Protein AF-A0A6T8FJG4-F1 (afdb_monomer_lite)

pLDDT: mean 81.5, std 14.84, range [36.84, 98.5]

Secondary structure (DSSP, 8-state):
-HHHHHHHHHHHHHHHTT--GGG--EEEE-SSHHHHHHHHHHHHHHHGGGGGG--GGGEEE-GGGSPPP-GGGTT--TT-HHHHHHH-HHHHHHHHH-SS--PPPPPTTSTT---TTS-S---HHHHHHHHHHHIIIIIHHHHH-SSS--S---EEEE--HHHHHHHHHHHTT--HHHHTT----TT--EE--B-TTT--B-S--EEETTEEE--EEPP-TTTHHHHHHHH-SSSHHHHHHHHHH-SS-SSEEEHHHHHHHHHHHHHHTTTS---HHHHHHHHHHHHHHHHHSSSS-EEEHHHHHHHHHHHHHHHT--

Organism: NCBI:txid420281

Radius of gyration: 21.87 Å; chains: 1; bounding box: 49×51×74 Å

InterPro domains:
  IPR002048 EF-hand domain [PS50222] (239-268)
  IPR005952 Phosphoglycerate mutase 1 [PTHR11931] (2-201)
  IPR005952 Phosphoglycerate mutase 1 [TIGR01258] (2-199)
  IPR011992 EF-hand domain pair [SSF47473] (239-310)
  IPR013078 Histidine phosphatase superfamily, clade-1 [PF00300] (2-191)
  IPR013078 Histidine phosphatase superfamily, clade-1 [cd07067] (2-206)
  IPR018247 EF-Hand 1, calcium-binding site [PS00018] (246-258)
  IPR029033 Histidine phosphatase superfamily [G3DSA:3.40.50.1240] (1-216)
  IPR029033 Histidine phosphatase superfamily [SSF53254] (2-198)

Sequence (318 aa):
VRGRVEAVASGQLLRSRGFKANNIDVAFTSELERAHETCELALASMAGAEQETWDSSRIRRDWRLNERHYGAVQGLSKNDPELLAKYGEDVVRGWRRSMTEKPPPLTKNDEMYQPPPAPTTESLQDCQKRAVECFHSAIAPALFDEATDSEKRTVVVVAHSNTIRALMASFDSVPDPLVSKLHVPNSVPILYRFERSTREPVSSRLQSVAGGSHARWLVSAENHTQVRDALQPGGMLTRAMFDAWDTDNDRRLTVAELEAGIGGLVKEYSNKRLDCVVLAVAKKICRELAMECKPNGSIDQKEFERRASEAFRGLQGD

Foldseek 3Di:
DVLLVLLLVLLLLCLLLPDELLQAQAEEEEPDPSLLSSVVNSSCSVNPVPNVSHDSVRYHYDNLQADFAQAPCPPPDLPHPVVCVVQNNVLSVCQLQAQARKHDFHDPPDPPDDDPPDGRIDGLVRSLVSLVVCCVPPVLCQQQPPPDPDPHHHYHYGGDFSSVLSVFCVLQVFDRNLSSVQGDFRSWDKDFDADNPVRHTDAPFCQAPRGTTSIDTRDDPVCLVVVDVSGDDDQVSQLNLQVNLPSVPPQKHWLVSLVVSLVVVVVVCPPDDDPVLVSQQSVVVSVVQVVPDDRGGIDGSVRSSVSSVVSNVVVVVD

Structure (mmCIF, N/CA/C/O backbone):
data_AF-A0A6T8FJG4-F1
#
_entry.id   AF-A0A6T8FJG4-F1
#
loop_
_atom_site.group_PDB
_atom_site.id
_atom_site.type_symbol
_atom_site.label_atom_id
_atom_site.label_alt_id
_atom_site.label_comp_id
_atom_site.label_asym_id
_atom_site.label_entity_id
_atom_site.label_seq_id
_atom_site.pdbx_PDB_ins_code
_atom_site.Cartn_x
_atom_site.Cartn_y
_atom_site.Cartn_z
_atom_site.occupancy
_atom_site.B_iso_or_equiv
_atom_site.auth_seq_id
_atom_site.auth_comp_id
_atom_site.auth_asym_id
_atom_site.auth_atom_id
_atom_site.pdbx_PDB_model_num
ATOM 1 N N . VAL A 1 1 ? -8.643 -15.947 -7.827 1.00 68.75 1 VAL A N 1
ATOM 2 C CA . VAL A 1 1 ? -9.436 -16.453 -6.675 1.00 68.75 1 VAL A CA 1
ATOM 3 C C . VAL A 1 1 ? -8.754 -16.158 -5.342 1.00 68.75 1 VAL A C 1
ATOM 5 O O . VAL A 1 1 ? -9.321 -15.393 -4.581 1.00 68.75 1 VAL A O 1
ATOM 8 N N . ARG A 1 2 ? -7.530 -16.652 -5.079 1.00 88.12 2 ARG A N 1
ATOM 9 C CA . ARG A 1 2 ? -6.814 -16.401 -3.808 1.00 88.12 2 ARG A CA 1
ATOM 10 C C . ARG A 1 2 ? -6.709 -14.915 -3.412 1.00 88.12 2 ARG A C 1
ATOM 12 O O . ARG A 1 2 ? -7.092 -14.581 -2.303 1.00 88.12 2 ARG A O 1
ATOM 19 N N . GLY A 1 3 ? -6.287 -14.030 -4.321 1.00 88.75 3 GLY A N 1
ATOM 20 C CA . GLY A 1 3 ? -6.150 -12.596 -4.008 1.00 88.75 3 GLY A CA 1
ATOM 21 C C . GLY A 1 3 ? -7.460 -11.904 -3.600 1.00 88.75 3 GLY A C 1
ATOM 22 O O . GLY A 1 3 ? -7.457 -11.068 -2.707 1.00 88.75 3 GLY A O 1
ATOM 23 N N . ARG A 1 4 ? -8.601 -12.312 -4.178 1.00 94.19 4 ARG A N 1
ATOM 24 C CA . ARG A 1 4 ? -9.927 -11.803 -3.780 1.00 94.19 4 ARG A CA 1
ATOM 25 C C . ARG A 1 4 ? -10.299 -12.241 -2.363 1.00 94.19 4 ARG A C 1
ATOM 27 O O . ARG A 1 4 ? -10.824 -11.443 -1.601 1.00 94.19 4 ARG A O 1
ATOM 34 N N . VAL A 1 5 ? -9.992 -13.492 -2.005 1.00 92.94 5 VAL A N 1
ATOM 35 C CA . VAL A 1 5 ? -10.187 -14.008 -0.637 1.00 92.94 5 VAL A CA 1
ATOM 36 C C . VAL A 1 5 ? -9.329 -13.224 0.354 1.00 92.94 5 VAL A C 1
ATOM 38 O O . VAL A 1 5 ? -9.824 -12.821 1.399 1.00 92.94 5 VAL A O 1
ATOM 41 N N . GLU A 1 6 ? -8.068 -12.961 0.004 1.00 90.81 6 GLU A N 1
ATOM 42 C CA . GLU A 1 6 ? -7.161 -12.155 0.827 1.00 90.81 6 GLU A CA 1
ATOM 43 C C . GLU A 1 6 ? -7.690 -10.719 1.006 1.00 90.81 6 GLU A C 1
ATOM 45 O O . GLU A 1 6 ? -7.689 -10.225 2.126 1.00 90.81 6 GLU A O 1
ATOM 50 N N . ALA A 1 7 ? -8.220 -10.083 -0.048 1.00 95.12 7 ALA A N 1
ATOM 51 C CA . ALA A 1 7 ? -8.826 -8.746 0.026 1.00 95.12 7 ALA A CA 1
ATOM 52 C C . ALA A 1 7 ? -10.058 -8.690 0.949 1.00 95.12 7 ALA A C 1
ATOM 54 O O . ALA A 1 7 ? -10.182 -7.789 1.780 1.00 95.12 7 ALA A O 1
ATOM 55 N N . VAL A 1 8 ? -10.954 -9.676 0.835 1.00 94.56 8 VAL A N 1
ATOM 56 C CA . VAL A 1 8 ? -12.125 -9.806 1.717 1.00 94.56 8 VAL A CA 1
ATOM 57 C C . VAL A 1 8 ? -11.674 -9.987 3.168 1.00 94.56 8 VAL A C 1
ATOM 59 O O . VAL A 1 8 ? -12.154 -9.276 4.050 1.00 94.56 8 VAL A O 1
ATOM 62 N N . ALA A 1 9 ? -10.698 -10.865 3.417 1.00 89.50 9 ALA A N 1
ATOM 63 C CA . ALA A 1 9 ? -10.146 -11.083 4.752 1.00 89.50 9 ALA A CA 1
ATOM 64 C C . ALA A 1 9 ? -9.543 -9.798 5.354 1.00 89.50 9 ALA A C 1
ATOM 66 O O . ALA A 1 9 ? -9.752 -9.529 6.536 1.00 89.50 9 ALA A O 1
ATOM 67 N N . SER A 1 10 ? -8.871 -8.953 4.558 1.00 93.56 10 SER A N 1
ATOM 68 C CA . SER A 1 10 ? -8.386 -7.640 5.018 1.00 93.56 10 SER A CA 1
ATOM 69 C C . SER A 1 10 ? -9.518 -6.752 5.530 1.00 93.56 10 SER A C 1
ATOM 71 O O . SER A 1 10 ? -9.379 -6.115 6.574 1.00 93.56 10 SER A O 1
ATOM 73 N N . GLY A 1 11 ? -10.636 -6.708 4.801 1.00 94.06 11 GLY A N 1
ATOM 74 C CA . GLY A 1 11 ? -11.813 -5.928 5.177 1.00 94.06 11 GLY A CA 1
ATOM 75 C C . GLY A 1 11 ? -12.466 -6.435 6.460 1.00 94.06 11 GLY A C 1
ATOM 76 O O . GLY A 1 11 ? -12.779 -5.649 7.354 1.00 94.06 11 GLY A O 1
ATOM 77 N N . GLN A 1 12 ? -12.614 -7.756 6.588 1.00 91.69 12 GLN A N 1
ATOM 78 C CA . GLN A 1 12 ? -13.122 -8.393 7.810 1.00 91.69 12 GLN A CA 1
ATOM 79 C C . GLN A 1 12 ? -12.229 -8.095 9.012 1.00 91.69 12 GLN A C 1
ATOM 81 O O . GLN A 1 12 ? -12.741 -7.769 10.080 1.00 91.69 12 GLN A O 1
ATOM 86 N N . LEU A 1 13 ? -10.908 -8.151 8.824 1.00 87.62 13 LEU A N 1
ATOM 87 C CA . LEU A 1 13 ? -9.942 -7.833 9.867 1.00 87.62 13 LEU A CA 1
ATOM 88 C C . LEU A 1 13 ? -10.042 -6.368 10.298 1.00 87.62 13 LEU A C 1
ATOM 90 O O . LEU A 1 13 ? -10.092 -6.086 11.489 1.00 87.62 13 LEU A O 1
ATOM 94 N N . LEU A 1 14 ? -10.124 -5.420 9.362 1.00 90.81 14 LEU A N 1
ATOM 95 C CA . LEU A 1 14 ? -10.337 -4.010 9.706 1.00 90.81 14 LEU A CA 1
ATOM 96 C C . LEU A 1 14 ? -11.616 -3.830 10.537 1.00 90.81 14 LEU A C 1
ATOM 98 O O . LEU A 1 14 ? -11.580 -3.211 11.602 1.00 90.81 14 LEU A O 1
ATOM 102 N N . ARG A 1 15 ? -12.722 -4.447 10.110 1.00 89.44 15 ARG A N 1
ATOM 103 C CA . ARG A 1 15 ? -13.993 -4.412 10.845 1.00 89.44 15 ARG A CA 1
ATOM 104 C C . ARG A 1 15 ? -13.869 -5.007 12.247 1.00 89.44 15 ARG A C 1
ATOM 106 O O . ARG A 1 15 ? -14.350 -4.410 13.207 1.00 89.44 15 ARG A O 1
ATOM 113 N N . SER A 1 16 ? -13.209 -6.158 12.390 1.00 85.69 16 SER A N 1
ATOM 114 C CA . SER A 1 16 ? -13.031 -6.821 13.688 1.00 85.69 16 SER A CA 1
ATOM 115 C C . SER A 1 16 ? -12.134 -6.026 14.639 1.00 85.69 16 SER A C 1
ATOM 117 O O . SER A 1 16 ? -12.229 -6.203 15.848 1.00 85.69 16 SER A O 1
ATOM 119 N N . ARG A 1 17 ? -11.283 -5.134 14.112 1.00 82.44 17 ARG A N 1
ATOM 120 C CA . ARG A 1 17 ? -10.474 -4.179 14.888 1.00 82.44 17 ARG A CA 1
ATOM 121 C C . ARG A 1 17 ? -11.183 -2.841 15.144 1.00 82.44 17 ARG A C 1
ATOM 123 O O . ARG A 1 17 ? -10.543 -1.884 15.565 1.00 82.44 17 ARG A O 1
ATOM 130 N N . GLY A 1 18 ? -12.490 -2.758 14.886 1.00 84.38 18 GLY A N 1
ATOM 131 C CA . GLY A 1 18 ? -13.313 -1.591 15.208 1.00 84.38 18 GLY A CA 1
ATOM 132 C C . GLY A 1 18 ? -13.284 -0.464 14.172 1.00 84.38 18 GLY A C 1
ATOM 133 O O . GLY A 1 18 ? -13.879 0.588 14.415 1.00 84.38 18 GLY A O 1
ATOM 134 N N . PHE A 1 19 ? -12.643 -0.656 13.012 1.00 87.19 19 PHE A N 1
ATOM 135 C CA . PHE A 1 19 ? -12.769 0.291 11.903 1.00 87.19 19 PHE A CA 1
ATOM 136 C C . PHE A 1 19 ? -14.166 0.182 11.291 1.00 87.19 19 PHE A C 1
ATOM 138 O O . PHE A 1 19 ? -14.649 -0.913 11.001 1.00 87.19 19 PHE A O 1
ATOM 145 N N . LYS A 1 20 ? -14.812 1.330 11.080 1.00 85.44 20 LYS A N 1
ATOM 146 C CA . LYS A 1 20 ? -16.139 1.415 10.466 1.00 85.44 20 LYS A CA 1
ATOM 147 C C . LYS A 1 20 ? -16.033 2.033 9.082 1.00 85.44 20 LYS A C 1
ATOM 149 O O . LYS A 1 20 ? -15.310 3.011 8.903 1.00 85.44 20 LYS A O 1
ATOM 154 N N . ALA A 1 21 ? -16.765 1.484 8.116 1.00 85.25 21 ALA A N 1
ATOM 155 C CA . ALA A 1 21 ? -16.717 1.957 6.734 1.00 85.25 21 ALA A CA 1
ATOM 156 C C . ALA A 1 21 ? -17.201 3.405 6.580 1.00 85.25 21 ALA A C 1
ATOM 158 O O . ALA A 1 21 ? -16.609 4.167 5.821 1.00 85.25 21 ALA A O 1
ATOM 159 N N . ASN A 1 22 ? -18.187 3.821 7.375 1.00 84.56 22 ASN A N 1
ATOM 160 C CA . ASN A 1 22 ? -18.665 5.204 7.406 1.00 84.56 22 ASN A CA 1
ATOM 161 C C . ASN A 1 22 ? -17.631 6.230 7.916 1.00 84.56 22 ASN A C 1
ATOM 163 O O . ASN A 1 22 ? -17.782 7.414 7.624 1.00 84.56 22 ASN A O 1
ATOM 167 N N . ASN A 1 23 ? -16.582 5.787 8.620 1.00 86.56 23 ASN A N 1
ATOM 168 C CA . ASN A 1 23 ? -15.479 6.626 9.099 1.00 86.56 23 ASN A CA 1
ATOM 169 C C . ASN A 1 23 ? -14.312 6.712 8.100 1.00 86.56 23 ASN A C 1
ATOM 171 O O . ASN A 1 23 ? -13.290 7.323 8.413 1.00 86.56 23 ASN A O 1
ATOM 175 N N . ILE A 1 24 ? -14.423 6.066 6.934 1.00 89.88 24 ILE A N 1
ATOM 176 C CA . ILE A 1 24 ? -13.470 6.240 5.839 1.00 89.88 24 ILE A CA 1
ATOM 177 C C . ILE A 1 24 ? -13.924 7.429 4.993 1.00 89.88 24 ILE A C 1
ATOM 179 O O . ILE A 1 24 ? -14.981 7.402 4.355 1.00 89.88 24 ILE A O 1
ATOM 183 N N . ASP A 1 25 ? -13.106 8.475 4.969 1.00 90.88 25 ASP A N 1
ATOM 184 C CA . ASP A 1 25 ? -13.407 9.702 4.229 1.00 90.88 25 ASP A CA 1
ATOM 185 C C . ASP A 1 25 ? -13.196 9.504 2.726 1.00 90.88 25 ASP A C 1
ATOM 187 O O . ASP A 1 25 ? -13.987 9.947 1.894 1.00 90.88 25 ASP A O 1
ATOM 191 N N . VAL A 1 26 ? -12.110 8.817 2.372 1.00 94.06 26 VAL A N 1
ATOM 192 C CA . VAL A 1 26 ? -11.716 8.545 0.991 1.00 94.06 26 VAL A CA 1
ATOM 193 C C . VAL A 1 26 ? -10.804 7.325 0.939 1.00 94.06 26 VAL A C 1
ATOM 195 O O . VAL A 1 26 ? -10.011 7.073 1.851 1.00 94.06 26 VAL A O 1
ATOM 198 N N . ALA A 1 27 ? -10.887 6.582 -0.159 1.00 96.88 27 ALA A N 1
ATOM 199 C CA . ALA A 1 27 ? -9.914 5.558 -0.495 1.00 96.88 27 ALA A CA 1
ATOM 200 C C . ALA A 1 27 ? -9.137 5.964 -1.751 1.00 96.88 27 ALA A C 1
ATOM 202 O O . ALA A 1 27 ? -9.719 6.463 -2.710 1.00 96.88 27 ALA A O 1
ATOM 203 N N . PHE A 1 28 ? -7.828 5.735 -1.767 1.00 98.44 28 PHE A N 1
ATOM 204 C CA . PHE A 1 28 ? -6.983 5.904 -2.942 1.00 98.44 28 PHE A CA 1
ATOM 205 C C . PHE A 1 28 ? -6.497 4.547 -3.436 1.00 98.44 28 PHE A C 1
ATOM 207 O O . PHE A 1 28 ? -6.081 3.692 -2.651 1.00 98.44 28 PHE A O 1
ATOM 214 N N . THR A 1 29 ? -6.506 4.354 -4.748 1.00 98.50 29 THR A N 1
ATOM 215 C CA . THR A 1 29 ? -5.963 3.153 -5.377 1.00 98.50 29 THR A CA 1
ATOM 216 C C . THR A 1 29 ? -5.260 3.468 -6.691 1.00 98.50 29 THR A C 1
ATOM 218 O O . THR A 1 29 ? -5.295 4.591 -7.188 1.00 98.50 29 THR A O 1
ATOM 221 N N . SER A 1 30 ? -4.563 2.479 -7.236 1.00 97.75 30 SER A N 1
ATOM 222 C CA . SER A 1 30 ? -3.899 2.595 -8.531 1.00 97.75 30 SER A CA 1
ATOM 223 C C . SER A 1 30 ? -4.893 2.496 -9.693 1.00 97.75 30 SER A C 1
ATOM 225 O O . SER A 1 30 ? -6.031 2.074 -9.507 1.00 97.75 30 SER A O 1
ATOM 227 N N . GLU A 1 31 ? -4.443 2.756 -10.915 1.00 95.75 31 GLU A N 1
ATOM 228 C CA . GLU A 1 31 ? -5.244 2.513 -12.124 1.00 95.75 31 GLU A CA 1
ATOM 229 C C . GLU A 1 31 ? -5.277 1.037 -12.546 1.00 95.75 31 GLU A C 1
ATOM 231 O O . GLU A 1 31 ? -6.051 0.651 -13.418 1.00 95.75 31 GLU A O 1
ATOM 236 N N . LEU A 1 32 ? -4.455 0.187 -11.922 1.00 95.12 32 LEU A N 1
ATOM 237 C CA . LEU A 1 32 ? -4.388 -1.237 -12.231 1.00 95.12 32 LEU A CA 1
ATOM 238 C C . LEU A 1 32 ? -5.514 -2.008 -11.533 1.00 95.12 32 LEU A C 1
ATOM 240 O O . LEU A 1 32 ? -5.613 -1.999 -10.303 1.00 95.12 32 LEU A O 1
ATOM 244 N N . GLU A 1 33 ? -6.278 -2.763 -12.326 1.00 95.44 33 GLU A N 1
ATOM 245 C CA . GLU A 1 33 ? -7.514 -3.442 -11.910 1.00 95.44 33 GLU A CA 1
ATOM 246 C C . GLU A 1 33 ? -7.359 -4.281 -10.638 1.00 95.44 33 GLU A C 1
ATOM 248 O O . GLU A 1 33 ? -8.176 -4.204 -9.733 1.00 95.44 33 GLU A O 1
ATOM 253 N N . ARG A 1 34 ? -6.247 -5.011 -10.499 1.00 96.00 34 ARG A N 1
ATOM 254 C CA . ARG A 1 34 ? -5.984 -5.847 -9.314 1.00 96.00 34 ARG A CA 1
ATOM 255 C C . ARG A 1 34 ? -5.999 -5.074 -7.987 1.00 96.00 34 ARG A C 1
ATOM 257 O O . ARG A 1 34 ? -6.405 -5.631 -6.972 1.00 96.00 34 ARG A O 1
ATOM 264 N N . ALA A 1 35 ? -5.530 -3.824 -7.972 1.00 97.19 35 ALA A N 1
ATOM 265 C CA . ALA A 1 35 ? -5.527 -3.006 -6.759 1.00 97.19 35 ALA A CA 1
ATOM 266 C C . ALA A 1 35 ? -6.892 -2.351 -6.543 1.00 97.19 35 ALA A C 1
ATOM 268 O O . ALA A 1 35 ? -7.353 -2.289 -5.406 1.00 97.19 35 ALA A O 1
ATOM 269 N N . HIS A 1 36 ? -7.549 -1.936 -7.629 1.00 95.81 36 HIS A N 1
ATOM 270 C CA . HIS A 1 36 ? -8.900 -1.400 -7.563 1.00 95.81 36 HIS A CA 1
ATOM 271 C C . HIS A 1 36 ? -9.892 -2.441 -7.030 1.00 95.81 36 HIS A C 1
ATOM 273 O O . HIS A 1 36 ? -10.554 -2.189 -6.030 1.00 95.81 36 HIS A O 1
ATOM 279 N N . GLU A 1 37 ? -9.891 -3.648 -7.595 1.00 96.00 37 GLU A N 1
ATOM 280 C CA . GLU A 1 37 ? -10.715 -4.765 -7.134 1.00 96.00 37 GLU A CA 1
ATOM 281 C C . GLU A 1 37 ? -10.409 -5.136 -5.673 1.00 96.00 37 GLU A C 1
ATOM 283 O O . GLU A 1 37 ? -11.317 -5.388 -4.884 1.00 96.00 37 GLU A O 1
ATOM 288 N N . THR A 1 38 ? -9.132 -5.123 -5.270 1.00 96.88 38 THR A N 1
ATOM 289 C CA . THR A 1 38 ? -8.752 -5.331 -3.859 1.00 96.88 38 THR A CA 1
ATOM 290 C C . THR A 1 38 ? -9.357 -4.252 -2.959 1.00 96.88 38 THR A C 1
ATOM 292 O O . THR A 1 38 ? -9.848 -4.564 -1.876 1.00 96.88 38 THR A O 1
ATOM 295 N N . CYS A 1 39 ? -9.338 -2.993 -3.402 1.00 96.44 39 CYS A N 1
ATOM 296 C CA . CYS A 1 39 ? -9.894 -1.858 -2.674 1.00 96.44 39 CYS A CA 1
ATOM 297 C C . CYS A 1 39 ? -11.404 -2.009 -2.481 1.00 96.44 39 CYS A C 1
ATOM 299 O O . CYS A 1 39 ? -11.884 -1.939 -1.351 1.00 96.44 39 CYS A O 1
ATOM 301 N N . GLU A 1 40 ? -12.136 -2.299 -3.555 1.00 94.44 40 GLU A N 1
ATOM 302 C CA . GLU A 1 40 ? -13.585 -2.495 -3.507 1.00 94.44 40 GLU A CA 1
ATOM 303 C C . GLU A 1 40 ? -13.975 -3.658 -2.594 1.00 94.44 40 GLU A C 1
ATOM 305 O O . GLU A 1 40 ? -14.801 -3.489 -1.698 1.00 94.44 40 GLU A O 1
ATOM 310 N N . LEU A 1 41 ? -13.340 -4.823 -2.760 1.00 95.06 41 LEU A N 1
ATOM 311 C CA . LEU A 1 41 ? -13.638 -6.010 -1.957 1.00 95.06 41 LEU A CA 1
ATOM 312 C C . LEU A 1 41 ? -13.331 -5.800 -0.471 1.00 95.06 41 LEU A C 1
ATOM 314 O O . LEU A 1 41 ? -14.130 -6.196 0.381 1.00 95.06 41 LEU A O 1
ATOM 318 N N . ALA A 1 42 ? -12.197 -5.171 -0.148 1.00 95.06 42 ALA A N 1
ATOM 319 C CA . ALA A 1 42 ? -11.826 -4.896 1.235 1.00 95.06 42 ALA A CA 1
ATOM 320 C C . ALA A 1 42 ? -12.808 -3.915 1.893 1.00 95.06 42 ALA A C 1
ATOM 322 O O . ALA A 1 42 ? -13.260 -4.159 3.011 1.00 95.06 42 ALA A O 1
ATOM 323 N N . LEU A 1 43 ? -13.192 -2.839 1.201 1.00 94.25 43 LEU A N 1
ATOM 324 C CA . LEU A 1 43 ? -14.116 -1.835 1.738 1.00 94.25 43 LEU A CA 1
ATOM 325 C C . LEU A 1 43 ? -15.542 -2.385 1.871 1.00 94.25 43 LEU A C 1
ATOM 327 O O . LEU A 1 43 ? -16.161 -2.218 2.922 1.00 94.25 43 LEU A O 1
ATOM 331 N N . ALA A 1 44 ? -16.031 -3.125 0.872 1.00 92.81 44 ALA A N 1
ATOM 332 C CA . ALA A 1 44 ? -17.333 -3.788 0.931 1.00 92.81 44 ALA A CA 1
ATOM 333 C C . ALA A 1 44 ? -17.400 -4.815 2.072 1.00 92.81 44 ALA A C 1
ATOM 335 O O . ALA A 1 44 ? -18.392 -4.889 2.804 1.00 92.81 44 ALA A O 1
ATOM 336 N N . SER A 1 45 ? -16.328 -5.589 2.266 1.00 92.94 45 SER A N 1
ATOM 337 C CA . SER A 1 45 ? -16.257 -6.554 3.361 1.00 92.94 45 SER A CA 1
ATOM 338 C C . SER A 1 45 ? -16.102 -5.894 4.733 1.00 92.94 45 SER A C 1
ATOM 340 O O . SER A 1 45 ? -16.585 -6.443 5.725 1.00 92.94 45 SER A O 1
ATOM 342 N N . MET A 1 46 ? -15.439 -4.739 4.806 1.00 93.12 46 MET A N 1
ATOM 343 C CA . MET A 1 46 ? -15.332 -3.949 6.031 1.00 93.12 46 MET A CA 1
ATOM 344 C C . MET A 1 46 ? -16.682 -3.346 6.431 1.00 93.12 46 MET A C 1
ATOM 346 O O . MET A 1 46 ? -17.019 -3.353 7.613 1.00 93.12 46 MET A O 1
ATOM 350 N N . ALA A 1 47 ? -17.479 -2.882 5.462 1.00 91.81 47 ALA A N 1
ATOM 351 C CA . ALA A 1 47 ? -18.837 -2.396 5.703 1.00 91.81 47 ALA A CA 1
ATOM 352 C C . ALA A 1 47 ? -19.760 -3.521 6.207 1.00 91.81 47 ALA A C 1
ATOM 354 O O . ALA A 1 47 ? -20.519 -3.347 7.162 1.00 91.81 47 ALA A O 1
ATOM 355 N N . GLY A 1 48 ? -19.655 -4.719 5.624 1.00 88.62 48 GLY A N 1
ATOM 356 C CA . GLY A 1 48 ? -20.377 -5.898 6.095 1.00 88.62 48 GLY A CA 1
ATOM 357 C C . GLY A 1 48 ? -21.898 -5.720 6.044 1.00 88.62 48 GLY A C 1
ATOM 358 O O . GLY A 1 48 ? -22.464 -5.629 4.965 1.00 88.62 48 GLY A O 1
ATOM 359 N N . ALA A 1 49 ? -22.566 -5.687 7.202 1.00 85.25 49 ALA A N 1
ATOM 360 C CA . ALA A 1 49 ? -24.015 -5.442 7.259 1.00 85.25 49 ALA A CA 1
ATOM 361 C C . ALA A 1 49 ? -24.384 -3.965 7.011 1.00 85.25 49 ALA A C 1
ATOM 363 O O . ALA A 1 49 ? -25.532 -3.660 6.717 1.00 85.25 49 ALA A O 1
ATOM 364 N N . GLU A 1 50 ? -23.413 -3.055 7.109 1.00 83.25 50 GLU A N 1
ATOM 365 C CA . GLU A 1 50 ? -23.576 -1.613 6.920 1.00 83.25 50 GLU A CA 1
ATOM 366 C C . GLU A 1 50 ? -23.171 -1.188 5.496 1.00 83.25 50 GLU A C 1
ATOM 368 O O . GLU A 1 50 ? -22.649 -0.093 5.303 1.00 83.25 50 GLU A O 1
ATOM 373 N N . GLN A 1 51 ? -23.353 -2.043 4.482 1.00 77.81 51 GLN A N 1
ATOM 374 C CA . GLN A 1 51 ? -22.945 -1.743 3.098 1.00 77.81 51 GLN A CA 1
ATOM 375 C C . GLN A 1 51 ? -23.548 -0.447 2.547 1.00 77.81 51 GLN A C 1
ATOM 377 O O . GLN A 1 51 ? -22.876 0.254 1.803 1.00 77.81 51 GLN A O 1
ATOM 382 N N . GLU A 1 52 ? -24.754 -0.078 2.980 1.00 79.69 52 GLU A N 1
ATOM 383 C CA . GLU A 1 52 ? -25.405 1.189 2.614 1.00 79.69 52 GLU A CA 1
ATOM 384 C C . GLU A 1 52 ? -24.664 2.433 3.138 1.00 79.69 52 GLU A C 1
ATOM 386 O O . GLU A 1 52 ? -24.892 3.544 2.666 1.00 79.69 52 GLU A O 1
ATOM 391 N N . THR A 1 53 ? -23.771 2.268 4.117 1.00 74.44 53 THR A N 1
ATOM 392 C CA . THR A 1 53 ? -23.005 3.370 4.719 1.00 74.44 53 THR A CA 1
ATOM 393 C C . THR A 1 53 ? -21.711 3.691 3.974 1.00 74.44 53 THR A C 1
ATOM 395 O O . THR A 1 53 ? -21.051 4.687 4.285 1.00 74.44 53 THR A O 1
ATOM 398 N N . TRP A 1 54 ? -21.341 2.863 2.995 1.00 79.25 54 TRP A N 1
ATOM 399 C CA . TRP A 1 54 ? -20.159 3.046 2.166 1.00 79.25 54 TRP A CA 1
ATOM 400 C C . TRP A 1 54 ? -20.546 3.238 0.698 1.00 79.25 54 TRP A C 1
ATOM 402 O O . TRP A 1 54 ? -21.364 2.502 0.158 1.00 79.25 54 TRP A O 1
ATOM 412 N N . ASP A 1 55 ? -19.905 4.205 0.042 1.00 81.56 55 ASP A N 1
ATOM 413 C CA . ASP A 1 55 ? -20.120 4.526 -1.369 1.00 81.56 55 ASP A CA 1
ATOM 414 C C . ASP A 1 55 ? -18.796 4.410 -2.137 1.00 81.56 55 ASP A C 1
ATOM 416 O O . ASP A 1 55 ? -17.815 5.093 -1.824 1.00 81.56 55 ASP A O 1
ATOM 420 N N . SER A 1 56 ? -18.767 3.557 -3.167 1.00 82.38 56 SER A N 1
ATOM 421 C CA . SER A 1 56 ? -17.611 3.367 -4.050 1.00 82.38 56 SER A CA 1
ATOM 422 C C . SER A 1 56 ? -17.205 4.641 -4.796 1.00 82.38 56 SER A C 1
ATOM 424 O O . SER A 1 56 ? -16.057 4.740 -5.227 1.00 82.38 56 SER A O 1
ATOM 426 N N . SER A 1 57 ? -18.082 5.648 -4.903 1.00 87.38 57 SER A N 1
ATOM 427 C CA . SER A 1 57 ? -17.743 6.973 -5.449 1.00 87.38 57 SER A CA 1
ATOM 428 C C . SER A 1 57 ? -16.620 7.679 -4.671 1.00 87.38 57 SER A C 1
ATOM 430 O O . SER A 1 57 ? -15.948 8.564 -5.203 1.00 87.38 57 SER A O 1
ATOM 432 N N . ARG A 1 58 ? -16.354 7.249 -3.429 1.00 90.38 58 ARG A N 1
ATOM 433 C CA . ARG A 1 58 ? -15.246 7.729 -2.590 1.00 90.38 58 ARG A CA 1
ATOM 434 C C . ARG A 1 58 ? -13.889 7.113 -2.950 1.00 90.38 58 ARG A C 1
ATOM 436 O O . ARG A 1 58 ? -12.889 7.458 -2.321 1.00 90.38 58 ARG A O 1
ATOM 443 N N . ILE A 1 59 ? -13.823 6.205 -3.926 1.00 95.75 59 ILE A N 1
ATOM 444 C CA . ILE A 1 59 ? -12.569 5.606 -4.399 1.00 95.75 59 ILE A CA 1
ATOM 445 C C . ILE A 1 59 ? -11.957 6.494 -5.488 1.00 95.75 59 ILE A C 1
ATOM 447 O O . ILE A 1 59 ? -12.514 6.664 -6.570 1.00 95.75 59 ILE A O 1
ATOM 451 N N . ARG A 1 60 ? -10.763 7.025 -5.226 1.00 97.50 60 ARG A N 1
ATOM 452 C CA . ARG A 1 60 ? -9.972 7.828 -6.166 1.00 97.50 60 ARG A CA 1
ATOM 453 C C . ARG A 1 60 ? -8.850 6.983 -6.758 1.00 97.50 60 ARG A C 1
ATOM 455 O O . ARG A 1 60 ? -8.053 6.404 -6.022 1.00 97.50 60 ARG A O 1
ATOM 462 N N . ARG A 1 61 ? -8.773 6.914 -8.087 1.00 97.38 61 ARG A N 1
ATOM 463 C CA . ARG A 1 61 ? -7.684 6.230 -8.801 1.00 97.38 61 ARG A CA 1
ATOM 464 C C . ARG A 1 61 ? -6.581 7.228 -9.160 1.00 97.38 61 ARG A C 1
ATOM 466 O O . ARG A 1 61 ? -6.885 8.355 -9.538 1.00 97.38 61 ARG A O 1
ATOM 473 N N . ASP A 1 62 ? -5.321 6.818 -9.047 1.00 97.50 62 ASP A N 1
ATOM 474 C CA . ASP A 1 62 ? -4.160 7.631 -9.426 1.00 97.50 62 ASP A CA 1
ATOM 475 C C . ASP A 1 62 ? -3.037 6.744 -9.985 1.00 97.50 62 ASP A C 1
ATOM 477 O O . ASP A 1 62 ? -2.562 5.823 -9.311 1.00 97.50 62 ASP A O 1
ATOM 481 N N . TRP A 1 63 ? -2.579 7.023 -11.211 1.00 96.88 63 TRP A N 1
ATOM 482 C CA . TRP A 1 63 ? -1.500 6.271 -11.865 1.00 96.88 63 TRP A CA 1
ATOM 483 C C . TRP A 1 63 ? -0.196 6.297 -11.059 1.00 96.88 63 TRP A C 1
ATOM 485 O O . TRP A 1 63 ? 0.597 5.355 -11.111 1.00 96.88 63 TRP A O 1
ATOM 495 N N . ARG A 1 64 ? 0.027 7.343 -10.252 1.00 97.88 64 ARG A N 1
ATOM 496 C CA . ARG A 1 64 ? 1.205 7.460 -9.386 1.00 97.88 64 ARG A CA 1
ATOM 497 C C . ARG A 1 64 ? 1.212 6.426 -8.266 1.00 97.88 64 ARG A C 1
ATOM 499 O O . ARG A 1 64 ? 2.258 6.232 -7.647 1.00 97.88 64 ARG A O 1
ATOM 506 N N . LEU A 1 65 ? 0.103 5.716 -8.051 1.00 98.31 65 LEU A N 1
ATOM 507 C CA . LEU A 1 65 ? 0.007 4.555 -7.169 1.00 98.31 65 LEU A CA 1
ATOM 508 C C . LEU A 1 65 ? 0.177 3.212 -7.898 1.00 98.31 65 LEU A C 1
ATOM 510 O O . LEU A 1 65 ? 0.093 2.169 -7.252 1.00 98.31 65 LEU A O 1
ATOM 514 N N . ASN A 1 66 ? 0.438 3.192 -9.210 1.00 97.81 66 ASN A N 1
ATOM 515 C CA . ASN A 1 66 ? 0.711 1.962 -9.962 1.00 97.81 66 ASN A CA 1
ATOM 516 C C . ASN A 1 66 ? 1.973 1.251 -9.448 1.00 97.81 66 ASN A C 1
ATOM 518 O O . ASN A 1 66 ? 2.850 1.869 -8.840 1.00 97.81 66 ASN A O 1
ATOM 522 N N . GLU A 1 67 ? 2.076 -0.052 -9.715 1.00 95.94 67 GLU A N 1
ATOM 523 C CA . GLU A 1 67 ? 3.301 -0.825 -9.469 1.00 95.94 67 GLU A CA 1
ATOM 524 C C . GLU A 1 67 ? 4.466 -0.253 -10.287 1.00 95.94 67 GLU A C 1
ATOM 526 O O . GLU A 1 67 ? 4.241 0.412 -11.298 1.00 95.94 67 GLU A O 1
ATOM 531 N N . ARG A 1 68 ? 5.705 -0.514 -9.860 1.00 95.81 68 ARG A N 1
ATOM 532 C CA . ARG A 1 68 ? 6.908 -0.153 -10.619 1.00 95.81 68 ARG A CA 1
ATOM 533 C C . ARG A 1 68 ? 6.817 -0.672 -12.058 1.00 95.81 68 ARG A C 1
ATOM 535 O O . ARG A 1 68 ? 6.592 -1.866 -12.266 1.00 95.81 68 ARG A O 1
ATOM 542 N N . HIS A 1 69 ? 7.047 0.203 -13.032 1.00 96.06 69 HIS A N 1
ATOM 543 C CA . HIS A 1 69 ? 7.035 -0.161 -14.443 1.00 96.06 69 HIS A CA 1
ATOM 544 C C . HIS A 1 69 ? 8.295 -0.948 -14.828 1.00 96.06 69 HIS A C 1
ATOM 546 O O . HIS A 1 69 ? 9.411 -0.433 -14.771 1.00 96.06 69 HIS A O 1
ATOM 552 N N . TYR A 1 70 ? 8.120 -2.198 -15.259 1.00 94.81 70 TYR A N 1
ATOM 553 C CA . TYR A 1 70 ? 9.232 -3.093 -15.603 1.00 94.81 70 TYR A CA 1
ATOM 554 C C . TYR A 1 70 ? 9.704 -2.960 -17.055 1.00 94.81 70 TYR A C 1
ATOM 556 O O . TYR A 1 70 ? 10.567 -3.711 -17.492 1.00 94.81 70 TYR A O 1
ATOM 564 N N . GLY A 1 71 ? 9.165 -2.006 -17.808 1.00 95.44 71 GLY A N 1
ATOM 565 C CA . GLY A 1 71 ? 9.594 -1.733 -19.175 1.00 95.44 71 GLY A CA 1
ATOM 566 C C . GLY A 1 71 ? 9.389 -2.930 -20.094 1.00 95.44 71 GLY A C 1
ATOM 567 O O . GLY A 1 71 ? 8.408 -3.658 -19.962 1.00 95.44 71 GLY A O 1
ATOM 568 N N . ALA A 1 72 ? 10.334 -3.162 -20.998 1.00 94.69 72 ALA A N 1
ATOM 569 C CA . ALA A 1 72 ? 10.259 -4.226 -21.997 1.00 94.69 72 ALA A CA 1
ATOM 570 C C . ALA A 1 72 ? 10.327 -5.652 -21.418 1.00 94.69 72 ALA A C 1
ATOM 572 O O . ALA A 1 72 ? 10.177 -6.613 -22.163 1.00 94.69 72 ALA A O 1
ATOM 573 N N . VAL A 1 73 ? 10.563 -5.815 -20.108 1.00 93.00 73 VAL A N 1
ATOM 574 C CA . VAL A 1 73 ? 10.587 -7.139 -19.452 1.00 93.00 73 VAL A CA 1
ATOM 575 C C . VAL A 1 73 ? 9.308 -7.428 -18.665 1.00 93.00 73 VAL A C 1
ATOM 577 O O . VAL A 1 73 ? 9.226 -8.410 -17.925 1.00 93.00 73 VAL A O 1
ATOM 580 N N . GLN A 1 74 ? 8.297 -6.570 -18.792 1.00 90.75 74 GLN A N 1
ATOM 581 C CA . GLN A 1 74 ? 7.000 -6.776 -18.169 1.00 90.75 74 GLN A CA 1
ATOM 582 C C . GLN A 1 74 ? 6.335 -8.053 -18.704 1.00 90.75 74 GLN A C 1
ATOM 584 O O . GLN A 1 74 ? 6.296 -8.301 -19.902 1.00 90.75 74 GLN A O 1
ATOM 589 N N . GLY A 1 75 ? 5.828 -8.883 -17.790 1.00 86.56 75 GLY A N 1
ATOM 590 C CA . GLY A 1 75 ? 5.254 -10.192 -18.121 1.00 86.56 75 GLY A CA 1
ATOM 591 C C . GLY A 1 75 ? 6.256 -11.351 -18.111 1.00 86.56 75 GLY A C 1
ATOM 592 O O . GLY A 1 75 ? 5.828 -12.500 -18.045 1.00 86.56 75 GLY A O 1
ATOM 593 N N . LEU A 1 76 ? 7.565 -11.079 -18.081 1.00 89.12 76 LEU A N 1
ATOM 594 C CA . LEU A 1 76 ? 8.590 -12.120 -17.992 1.00 89.12 76 LEU A CA 1
ATOM 595 C C . LEU A 1 76 ? 8.859 -12.536 -16.542 1.00 89.12 76 LEU A C 1
ATOM 597 O O . LEU A 1 76 ? 8.795 -11.740 -15.599 1.00 89.12 76 LEU A O 1
ATOM 601 N N . SER A 1 77 ? 9.200 -13.811 -16.356 1.00 88.06 77 SER A N 1
ATOM 602 C CA . SER A 1 77 ? 9.643 -14.321 -15.060 1.00 88.06 77 SER A CA 1
ATOM 603 C C . SER A 1 77 ? 11.075 -13.875 -14.760 1.00 88.06 77 SER A C 1
ATOM 605 O O . SER A 1 77 ? 11.930 -13.823 -15.635 1.00 88.06 77 SER A O 1
ATOM 607 N N . LYS A 1 78 ? 11.392 -13.650 -13.480 1.00 81.69 78 LYS A N 1
ATOM 608 C CA . LYS A 1 78 ? 12.770 -13.372 -13.021 1.00 81.69 78 LYS A CA 1
ATOM 609 C C . LYS A 1 78 ? 13.780 -14.481 -13.361 1.00 81.69 78 LYS A C 1
ATOM 611 O O . LYS A 1 78 ? 14.975 -14.220 -13.334 1.00 81.69 78 LYS A O 1
ATOM 616 N N . ASN A 1 79 ? 13.294 -15.698 -13.604 1.00 87.44 79 ASN A N 1
ATOM 617 C CA . ASN A 1 79 ? 14.099 -16.873 -13.944 1.00 87.44 79 ASN A CA 1
ATOM 618 C C . ASN A 1 79 ? 13.897 -17.279 -15.412 1.00 87.44 79 ASN A C 1
ATOM 620 O O . ASN A 1 79 ? 14.123 -18.434 -15.762 1.00 87.44 79 ASN A O 1
ATOM 624 N N . ASP A 1 80 ? 13.384 -16.369 -16.240 1.00 90.31 80 ASP A N 1
ATOM 625 C CA . ASP A 1 80 ? 13.185 -16.615 -17.659 1.00 90.31 80 ASP A CA 1
ATOM 626 C C . ASP A 1 80 ? 14.547 -16.868 -18.347 1.00 90.31 80 ASP A C 1
ATOM 628 O O . ASP A 1 80 ? 15.443 -16.021 -18.241 1.00 90.31 80 ASP A O 1
ATOM 632 N N . PRO A 1 81 ? 14.749 -18.029 -19.003 1.00 90.00 81 PRO A N 1
ATOM 633 C CA . PRO A 1 81 ? 16.031 -18.367 -19.613 1.00 90.00 81 PRO A CA 1
ATOM 634 C C . PRO A 1 81 ? 16.458 -17.401 -20.718 1.00 90.00 81 PRO A C 1
ATOM 636 O O . PRO A 1 81 ? 17.648 -17.122 -20.840 1.00 90.00 81 PRO A O 1
ATOM 639 N N . GLU A 1 82 ? 15.518 -16.868 -21.502 1.00 91.06 82 GLU A N 1
ATOM 640 C CA . GLU A 1 82 ? 15.815 -15.927 -22.584 1.00 91.06 82 GLU A CA 1
ATOM 641 C C . GLU A 1 82 ? 16.226 -14.569 -22.014 1.00 91.06 82 GLU A C 1
ATOM 643 O O . GLU A 1 82 ? 17.205 -13.969 -22.465 1.00 91.06 82 GLU A O 1
ATOM 648 N N . LEU A 1 83 ? 15.539 -14.116 -20.960 1.00 92.12 83 LEU A N 1
ATOM 649 C CA . LEU A 1 83 ? 15.906 -12.908 -20.224 1.00 92.12 83 LEU A CA 1
ATOM 650 C C . LEU A 1 83 ? 17.321 -13.018 -19.640 1.00 92.12 83 LEU A C 1
ATOM 652 O O . LEU A 1 83 ? 18.134 -12.103 -19.794 1.00 92.12 83 LEU A O 1
ATOM 656 N N . LEU A 1 84 ? 17.620 -14.141 -18.982 1.00 93.50 84 LEU A N 1
ATOM 657 C CA . LEU A 1 84 ? 18.922 -14.392 -18.365 1.00 93.50 84 LEU A CA 1
ATOM 658 C C . LEU A 1 84 ? 20.029 -14.566 -19.410 1.00 93.50 84 LEU A C 1
ATOM 660 O O . LEU A 1 84 ? 21.123 -14.051 -19.203 1.00 93.50 84 LEU A O 1
ATOM 664 N N . ALA A 1 85 ? 19.755 -15.222 -20.539 1.00 93.81 85 ALA A N 1
ATOM 665 C CA . ALA A 1 85 ? 20.711 -15.347 -21.638 1.00 93.81 85 ALA A CA 1
ATOM 666 C C . ALA A 1 85 ? 21.027 -13.990 -22.283 1.00 93.81 85 ALA A C 1
ATOM 668 O O . ALA A 1 85 ? 22.172 -13.731 -22.649 1.00 93.81 85 ALA A O 1
ATOM 669 N N . LYS A 1 86 ? 20.025 -13.110 -22.403 1.00 94.88 86 LYS A N 1
ATOM 670 C CA . LYS A 1 86 ? 20.174 -11.800 -23.047 1.00 94.88 86 LYS A CA 1
ATOM 671 C C . LYS A 1 86 ? 20.879 -10.767 -22.171 1.00 94.88 86 LYS A C 1
ATOM 673 O O . LYS A 1 86 ? 21.677 -9.990 -22.688 1.00 94.88 86 LYS A O 1
ATOM 678 N N . TYR A 1 87 ? 20.561 -10.718 -20.878 1.00 93.56 87 TYR A N 1
ATOM 679 C CA . TYR A 1 87 ? 21.034 -9.651 -19.985 1.00 93.56 87 TYR A CA 1
ATOM 680 C C . TYR A 1 87 ? 22.005 -10.127 -18.901 1.00 93.56 87 TYR A C 1
ATOM 682 O O . TYR A 1 87 ? 22.712 -9.306 -18.322 1.00 93.56 87 TYR A O 1
ATOM 690 N N . GLY A 1 88 ? 22.073 -11.430 -18.633 1.00 94.81 88 GLY A N 1
ATOM 691 C CA . GLY A 1 88 ? 22.853 -11.992 -17.535 1.00 94.81 88 GLY A CA 1
ATOM 692 C C . GLY A 1 88 ? 22.149 -11.885 -16.179 1.00 94.81 88 GLY A C 1
ATOM 693 O O . GLY A 1 88 ? 21.328 -11.000 -15.927 1.00 94.81 88 GLY A O 1
ATOM 694 N N . GLU A 1 89 ? 22.484 -12.804 -15.270 1.00 93.25 89 GLU A N 1
ATOM 695 C CA . GLU A 1 89 ? 21.827 -12.902 -13.961 1.00 93.25 89 GLU A CA 1
ATOM 696 C C . GLU A 1 89 ? 22.074 -11.673 -13.076 1.00 93.25 89 GLU A C 1
ATOM 698 O O . GLU A 1 89 ? 21.155 -11.205 -12.401 1.00 93.25 89 GLU A 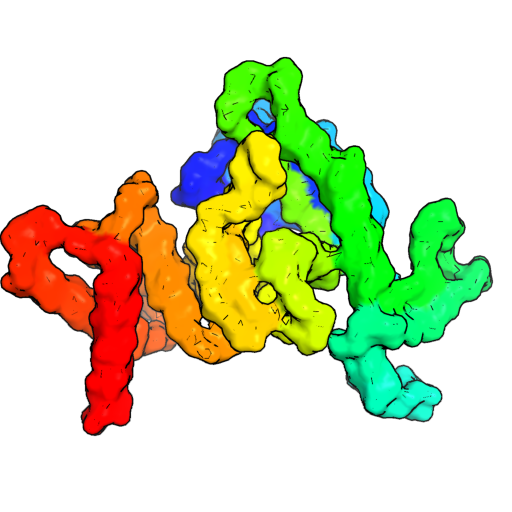O 1
ATOM 703 N N . ASP A 1 90 ? 23.288 -11.120 -13.091 1.00 93.12 90 ASP A N 1
ATOM 704 C CA . ASP A 1 90 ? 23.648 -9.991 -12.231 1.00 93.12 90 ASP A CA 1
ATOM 705 C C . ASP A 1 90 ? 22.876 -8.717 -12.592 1.00 93.12 90 ASP A C 1
ATOM 707 O O . ASP A 1 90 ? 22.417 -8.012 -11.693 1.00 93.12 90 ASP A O 1
ATOM 711 N N . VAL A 1 91 ? 22.631 -8.476 -13.883 1.00 93.75 91 VAL A N 1
ATOM 712 C CA . VAL A 1 91 ? 21.827 -7.341 -14.3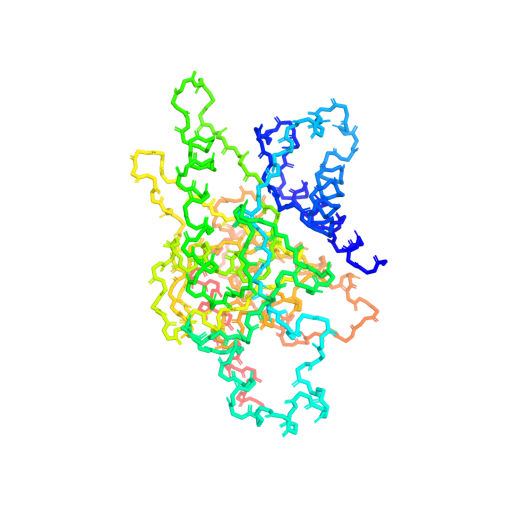64 1.00 93.75 91 VAL A CA 1
ATOM 713 C C . VAL A 1 91 ? 20.358 -7.512 -13.971 1.00 93.75 91 VAL A C 1
ATOM 715 O O . VAL A 1 91 ? 19.752 -6.611 -13.390 1.00 93.75 91 VAL A O 1
ATOM 718 N N . VAL A 1 92 ? 19.780 -8.698 -14.201 1.00 91.50 92 VAL A N 1
ATOM 719 C CA . VAL A 1 92 ? 18.389 -8.996 -13.808 1.00 91.50 92 VAL A CA 1
ATOM 720 C C . VAL A 1 92 ? 18.212 -8.896 -12.288 1.00 91.50 92 VAL A C 1
ATOM 722 O O . VAL A 1 92 ? 17.184 -8.424 -11.789 1.00 91.50 92 VAL A O 1
ATOM 725 N N . ARG A 1 93 ? 19.221 -9.315 -11.518 1.00 88.75 93 ARG A N 1
ATOM 726 C CA . ARG A 1 93 ? 19.254 -9.161 -10.060 1.00 88.75 93 ARG A CA 1
ATOM 727 C C . ARG A 1 93 ? 19.353 -7.689 -9.658 1.00 88.75 93 ARG A C 1
ATOM 729 O O . ARG A 1 93 ? 18.653 -7.292 -8.721 1.00 88.75 93 ARG A O 1
ATOM 736 N N . GLY A 1 94 ? 20.164 -6.905 -10.359 1.00 90.88 94 GLY A N 1
ATOM 737 C CA . GLY A 1 94 ? 20.322 -5.466 -10.183 1.00 90.88 94 GLY A CA 1
ATOM 738 C C . GLY A 1 94 ? 18.994 -4.721 -10.308 1.00 90.88 94 GLY A C 1
ATOM 739 O O . GLY A 1 94 ? 18.558 -4.099 -9.338 1.00 90.88 94 GLY A O 1
ATOM 740 N N . TRP A 1 95 ? 18.224 -4.943 -11.378 1.00 92.00 95 TRP A N 1
ATOM 741 C CA . TRP A 1 95 ? 16.873 -4.369 -11.544 1.00 92.00 95 TRP A CA 1
ATOM 742 C C . TRP A 1 95 ? 15.907 -4.681 -10.391 1.00 92.00 95 TRP A C 1
ATOM 744 O O . TRP A 1 95 ? 14.953 -3.946 -10.125 1.00 92.00 95 TRP A O 1
ATOM 754 N N . ARG A 1 96 ? 16.106 -5.798 -9.685 1.00 82.62 96 ARG A N 1
ATOM 755 C CA . ARG A 1 96 ? 15.233 -6.227 -8.582 1.00 82.62 96 ARG A CA 1
ATOM 756 C C . ARG A 1 96 ? 15.649 -5.689 -7.219 1.00 82.62 96 ARG A C 1
ATOM 758 O O . ARG A 1 96 ? 14.813 -5.687 -6.319 1.00 82.62 96 ARG A O 1
ATOM 765 N N . ARG A 1 97 ? 16.911 -5.299 -7.042 1.00 81.62 97 ARG A N 1
ATOM 766 C CA . ARG A 1 97 ? 17.479 -4.957 -5.725 1.00 81.62 97 ARG A CA 1
ATOM 767 C C . ARG A 1 97 ? 18.060 -3.551 -5.644 1.00 81.62 97 ARG A C 1
ATOM 769 O O . ARG A 1 97 ? 18.117 -3.004 -4.545 1.00 81.62 97 ARG A O 1
ATOM 776 N N . SER A 1 98 ? 18.494 -2.997 -6.770 1.00 89.94 98 SER A N 1
ATOM 777 C CA . SER A 1 98 ? 19.063 -1.659 -6.870 1.00 89.94 98 SER A CA 1
ATOM 778 C C . SER A 1 98 ? 17.971 -0.595 -6.814 1.00 89.94 98 SER A C 1
ATOM 780 O O . SER A 1 98 ? 16.868 -0.775 -7.337 1.00 89.94 98 SER A O 1
ATOM 782 N N . MET A 1 99 ? 18.300 0.532 -6.184 1.00 90.50 99 MET A N 1
ATOM 783 C CA . MET A 1 99 ? 17.427 1.703 -6.150 1.00 90.50 99 MET A CA 1
ATOM 784 C C . MET A 1 99 ? 17.360 2.412 -7.501 1.00 90.50 99 MET A C 1
ATOM 786 O O . MET A 1 99 ? 16.328 2.994 -7.821 1.00 90.50 99 MET A O 1
ATOM 790 N N . THR A 1 100 ? 18.432 2.357 -8.294 1.00 94.44 100 THR A N 1
ATOM 791 C CA . THR A 1 100 ? 18.622 3.229 -9.462 1.00 94.44 100 THR A CA 1
ATOM 792 C C . THR A 1 100 ? 18.600 2.489 -10.792 1.00 94.44 100 THR A C 1
ATOM 794 O O . THR A 1 100 ? 18.277 3.098 -11.810 1.00 94.44 100 THR A O 1
ATOM 797 N N . GLU A 1 101 ? 18.902 1.191 -10.808 1.00 94.44 101 GLU A N 1
ATOM 798 C CA . GLU A 1 101 ? 18.897 0.423 -12.052 1.00 94.44 101 GLU A CA 1
ATOM 799 C C . GLU A 1 101 ? 17.480 0.225 -12.596 1.00 94.44 101 GLU A C 1
ATOM 801 O O . GLU A 1 101 ? 16.524 0.003 -11.846 1.00 94.44 101 GLU A O 1
ATOM 806 N N . LYS A 1 102 ? 17.366 0.285 -13.925 1.00 95.44 102 LYS A N 1
ATOM 807 C CA . LYS A 1 102 ? 16.103 0.207 -14.663 1.00 95.44 102 LYS A CA 1
ATOM 808 C C . LYS A 1 102 ? 16.180 -0.904 -15.701 1.00 95.44 102 LYS A C 1
ATOM 810 O O . LYS A 1 102 ? 17.204 -1.004 -16.383 1.00 95.44 102 LYS A O 1
ATOM 815 N N . PRO A 1 103 ? 15.109 -1.688 -15.882 1.00 95.44 103 PRO A N 1
ATOM 816 C CA . PRO A 1 103 ? 14.978 -2.518 -17.066 1.00 95.44 103 PRO A CA 1
ATOM 817 C C . PRO A 1 103 ? 14.936 -1.677 -18.355 1.00 95.44 103 PRO A C 1
ATOM 819 O O . PRO A 1 103 ? 14.674 -0.468 -18.295 1.00 95.44 103 PRO A O 1
ATOM 822 N N . PRO A 1 104 ? 15.138 -2.294 -19.531 1.00 96.12 104 PRO A N 1
ATOM 823 C CA . PRO A 1 104 ? 15.025 -1.604 -20.810 1.00 96.12 104 PRO A CA 1
ATOM 824 C C . PRO A 1 104 ? 13.646 -0.941 -20.979 1.00 96.12 104 PRO A C 1
ATOM 826 O O . PRO A 1 104 ? 12.637 -1.553 -20.621 1.00 96.12 104 PRO A O 1
ATOM 829 N N . PRO A 1 105 ? 13.573 0.292 -21.509 1.00 97.31 105 PRO A N 1
ATOM 830 C CA . PRO A 1 105 ? 12.310 0.992 -21.713 1.00 97.31 105 PRO A CA 1
ATOM 831 C C . PRO A 1 105 ? 11.464 0.364 -22.817 1.00 97.31 105 PRO A C 1
ATOM 833 O O . PRO A 1 105 ? 11.999 -0.168 -23.788 1.00 97.31 105 PRO A O 1
ATOM 836 N N . LEU A 1 106 ? 10.143 0.504 -22.692 1.00 96.88 106 LEU A N 1
ATOM 837 C CA . LEU A 1 106 ? 9.235 0.344 -23.826 1.00 96.88 106 LEU A CA 1
ATOM 838 C C . LEU A 1 106 ? 9.478 1.434 -24.877 1.00 96.88 106 LEU A C 1
ATOM 840 O O . LEU A 1 106 ? 9.791 2.589 -24.567 1.00 96.88 106 LEU A O 1
ATOM 844 N N . THR A 1 107 ? 9.268 1.060 -26.126 1.00 96.12 107 THR A N 1
ATOM 845 C CA . THR A 1 107 ? 9.187 1.921 -27.300 1.00 96.12 107 THR A CA 1
ATOM 846 C C . THR A 1 107 ? 7.725 2.171 -27.666 1.00 96.12 107 THR A C 1
ATOM 848 O O . THR A 1 107 ? 6.830 1.451 -27.239 1.00 96.12 107 THR A O 1
ATOM 851 N N . LYS A 1 108 ? 7.461 3.173 -28.512 1.00 95.62 108 LYS A N 1
ATOM 852 C CA . LYS A 1 108 ? 6.098 3.477 -28.992 1.00 95.62 108 LYS A CA 1
ATOM 853 C C . LYS A 1 108 ? 5.452 2.352 -29.811 1.00 95.62 108 LYS A C 1
ATOM 855 O O . LYS A 1 108 ? 4.256 2.414 -30.063 1.00 95.62 108 LYS A O 1
ATOM 860 N N . ASN A 1 109 ? 6.249 1.383 -30.261 1.00 95.00 109 ASN A N 1
ATOM 861 C CA . ASN A 1 109 ? 5.784 0.255 -31.060 1.00 95.00 109 ASN A CA 1
ATOM 862 C C . ASN A 1 109 ? 5.412 -0.958 -30.195 1.00 95.00 109 ASN A C 1
ATOM 864 O O . ASN A 1 109 ? 4.864 -1.921 -30.724 1.00 95.00 109 ASN A O 1
ATOM 868 N N . ASP A 1 110 ? 5.728 -0.938 -28.897 1.00 94.06 110 ASP A N 1
ATOM 869 C CA . ASP A 1 110 ? 5.363 -2.014 -27.983 1.00 94.06 110 ASP A CA 1
ATOM 870 C C . ASP A 1 110 ? 3.872 -1.944 -27.631 1.00 94.06 110 ASP A C 1
ATOM 872 O O . ASP A 1 110 ? 3.345 -0.876 -27.332 1.00 94.06 110 ASP A O 1
ATOM 876 N N . GLU A 1 111 ? 3.197 -3.094 -27.596 1.00 91.88 111 GLU A N 1
ATOM 877 C CA . GLU A 1 111 ? 1.753 -3.189 -27.316 1.00 91.88 111 GLU A CA 1
ATOM 878 C C . GLU A 1 111 ? 1.369 -2.619 -25.938 1.00 91.88 111 GLU A C 1
ATOM 880 O O . GLU A 1 111 ? 0.301 -2.038 -25.770 1.00 91.88 111 GLU A O 1
ATOM 885 N N . MET A 1 112 ? 2.261 -2.744 -24.950 1.00 88.88 112 MET A N 1
ATOM 886 C CA . MET A 1 112 ? 2.041 -2.234 -23.591 1.00 88.88 112 MET A CA 1
ATOM 887 C C . MET A 1 112 ? 2.358 -0.736 -23.440 1.00 88.88 112 MET A C 1
ATOM 889 O O . MET A 1 112 ? 2.215 -0.199 -22.341 1.00 88.88 112 MET A O 1
ATOM 893 N N . TYR A 1 113 ? 2.821 -0.058 -24.499 1.00 93.94 113 TYR A N 1
ATOM 894 C CA . TYR A 1 113 ? 3.168 1.358 -24.436 1.00 93.94 113 TYR A CA 1
ATOM 895 C C . TYR A 1 113 ? 1.940 2.219 -24.143 1.00 93.94 113 TYR A C 1
ATOM 897 O O . TYR A 1 113 ? 0.905 2.122 -24.802 1.00 93.94 113 TYR A O 1
ATOM 905 N N . GLN A 1 114 ? 2.096 3.133 -23.191 1.00 92.56 114 GLN A N 1
ATOM 906 C CA . GLN A 1 114 ? 1.124 4.177 -22.903 1.00 92.56 114 GLN A CA 1
ATOM 907 C C . GLN A 1 114 ? 1.810 5.544 -23.016 1.00 92.56 114 GLN A C 1
ATOM 909 O O . GLN A 1 114 ? 2.979 5.676 -22.635 1.00 92.56 114 GLN A O 1
ATOM 914 N N . PRO A 1 115 ? 1.130 6.570 -23.557 1.00 92.69 115 PRO A N 1
ATOM 915 C CA . PRO A 1 115 ? 1.696 7.909 -23.624 1.00 92.69 115 PRO A CA 1
ATOM 916 C C . PRO A 1 115 ? 1.884 8.504 -22.214 1.00 92.69 115 PRO A C 1
ATOM 918 O O . PRO A 1 115 ? 1.217 8.077 -21.267 1.00 92.69 115 PRO A O 1
ATOM 921 N N . PRO A 1 116 ? 2.755 9.521 -22.060 1.00 92.19 116 PRO A N 1
ATOM 922 C CA . PRO A 1 116 ? 2.895 10.252 -20.806 1.00 92.19 116 PRO A CA 1
ATOM 923 C C . PRO A 1 116 ? 1.533 10.696 -20.239 1.00 92.19 116 PRO A C 1
ATOM 925 O O . PRO A 1 116 ? 0.667 11.116 -21.009 1.00 92.19 116 PRO A O 1
ATOM 928 N N . PRO A 1 117 ? 1.341 10.630 -18.910 1.00 91.75 117 PRO A N 1
ATOM 929 C CA . PRO A 1 117 ? 2.384 10.531 -17.885 1.00 91.75 117 PRO A CA 1
ATOM 930 C C . PRO A 1 117 ? 2.860 9.105 -17.551 1.00 91.75 117 PRO A C 1
ATOM 932 O O . PRO A 1 117 ? 3.738 8.963 -16.701 1.00 91.75 117 PRO A O 1
ATOM 935 N N . ALA A 1 118 ? 2.336 8.063 -18.206 1.00 91.94 118 ALA A N 1
ATOM 936 C CA . ALA A 1 118 ? 2.782 6.694 -17.963 1.00 91.94 118 ALA A CA 1
ATOM 937 C C . ALA A 1 118 ? 4.290 6.528 -18.279 1.00 91.94 118 ALA A C 1
ATOM 939 O O . ALA A 1 118 ? 4.754 6.957 -19.342 1.00 91.94 118 ALA A O 1
ATOM 940 N N . PRO A 1 119 ? 5.083 5.931 -17.371 1.00 95.81 119 PRO A N 1
ATOM 941 C CA . PRO A 1 119 ? 6.507 5.709 -17.594 1.00 95.81 119 PRO A CA 1
ATOM 942 C C . PRO A 1 119 ? 6.739 4.545 -18.565 1.00 95.81 119 PRO A C 1
ATOM 944 O O . PRO A 1 119 ? 5.968 3.594 -18.604 1.00 95.81 119 PRO A O 1
ATOM 947 N N . THR A 1 120 ? 7.851 4.570 -19.301 1.00 96.94 120 THR A N 1
ATOM 948 C CA . THR A 1 120 ? 8.261 3.449 -20.171 1.00 96.94 120 THR A CA 1
ATOM 949 C C . THR A 1 120 ? 9.174 2.443 -19.470 1.00 96.94 120 THR A C 1
ATOM 951 O O . THR A 1 120 ? 9.344 1.331 -19.958 1.00 96.94 120 THR A O 1
ATOM 954 N N . THR A 1 121 ? 9.775 2.811 -18.338 1.00 97.31 121 THR A N 1
ATOM 955 C CA . THR A 1 121 ? 10.533 1.962 -17.402 1.00 97.31 121 THR A CA 1
ATOM 956 C C . THR A 1 121 ? 10.779 2.749 -16.123 1.00 97.31 121 THR A C 1
ATOM 958 O O . THR A 1 121 ? 10.829 3.981 -16.157 1.00 97.31 121 THR A O 1
ATOM 961 N N . GLU A 1 122 ? 10.950 2.055 -15.005 1.00 97.25 122 GLU A N 1
ATOM 962 C CA . GLU A 1 122 ? 11.212 2.672 -13.712 1.00 97.25 122 GLU A CA 1
ATOM 963 C C . GLU A 1 122 ? 12.257 1.903 -12.907 1.00 97.25 122 GLU A C 1
ATOM 965 O O . GLU A 1 122 ? 12.276 0.669 -12.861 1.00 97.25 122 GLU A O 1
ATOM 970 N N . SER A 1 123 ? 13.086 2.655 -12.187 1.00 95.94 123 SER A N 1
ATOM 971 C CA . SER A 1 123 ? 13.817 2.146 -11.031 1.00 95.94 123 SER A CA 1
ATOM 972 C C . SER A 1 123 ? 12.904 2.123 -9.800 1.00 95.94 123 SER A C 1
ATOM 974 O O . SER A 1 123 ? 11.767 2.607 -9.819 1.00 95.94 123 SER A O 1
ATOM 976 N N . LEU A 1 124 ? 13.390 1.570 -8.684 1.00 93.19 124 LEU A N 1
ATOM 977 C CA . LEU A 1 124 ? 12.668 1.695 -7.413 1.00 93.19 124 LEU A CA 1
ATOM 978 C C . LEU A 1 124 ? 12.612 3.161 -6.939 1.00 93.19 124 LEU A C 1
ATOM 980 O O . LEU A 1 124 ? 11.591 3.581 -6.400 1.00 93.19 124 LEU A O 1
ATOM 984 N N . GLN A 1 125 ? 13.656 3.950 -7.208 1.00 95.44 125 GLN A N 1
ATOM 985 C CA . GLN A 1 125 ? 13.709 5.378 -6.894 1.00 95.44 125 GLN A CA 1
ATOM 986 C C . GLN A 1 125 ? 12.689 6.203 -7.697 1.00 95.44 125 GLN A C 1
ATOM 988 O O . GLN A 1 125 ? 12.049 7.081 -7.121 1.00 95.44 125 GLN A O 1
ATOM 993 N N . ASP A 1 126 ? 12.484 5.920 -8.990 1.00 97.06 126 ASP A N 1
ATOM 994 C CA . ASP A 1 126 ? 11.460 6.623 -9.784 1.00 97.06 126 ASP A CA 1
ATOM 995 C C . ASP A 1 126 ? 10.057 6.348 -9.231 1.00 97.06 126 ASP A C 1
ATOM 997 O O . ASP A 1 126 ? 9.285 7.277 -8.979 1.00 97.06 126 ASP A O 1
ATOM 1001 N N . CYS A 1 127 ? 9.768 5.066 -8.970 1.00 96.31 127 CYS A N 1
ATOM 1002 C CA . CYS A 1 127 ? 8.517 4.626 -8.362 1.00 96.31 127 CYS A CA 1
ATOM 1003 C C . CYS A 1 127 ? 8.299 5.311 -7.005 1.00 96.31 127 CYS A C 1
ATOM 1005 O O . CYS A 1 127 ? 7.185 5.740 -6.698 1.00 96.31 127 CYS A O 1
ATOM 1007 N N . GLN A 1 128 ? 9.358 5.446 -6.199 1.00 95.62 128 GLN A N 1
ATOM 1008 C CA . GLN A 1 128 ? 9.284 6.128 -4.913 1.00 95.62 128 GLN A CA 1
ATOM 1009 C C . GLN A 1 128 ? 8.978 7.611 -5.065 1.00 95.62 128 GLN A C 1
ATOM 1011 O O . GLN A 1 128 ? 8.074 8.110 -4.398 1.00 95.62 128 GLN A O 1
ATOM 1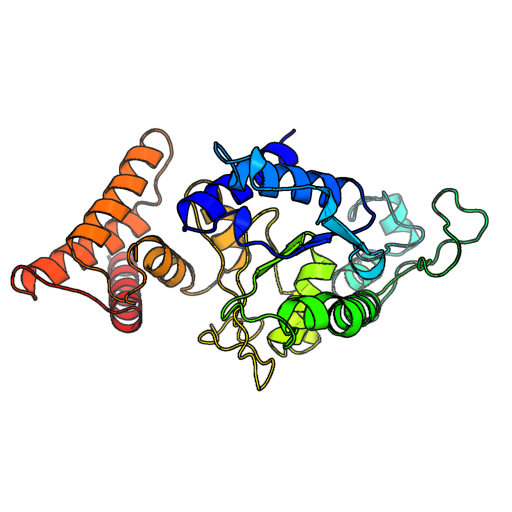016 N N . LYS A 1 129 ? 9.673 8.299 -5.973 1.00 96.94 129 LYS A N 1
ATOM 1017 C CA . LYS A 1 129 ? 9.468 9.726 -6.226 1.00 96.94 129 LYS A CA 1
ATOM 1018 C C . LYS A 1 129 ? 8.004 10.032 -6.552 1.00 96.94 129 LYS A C 1
ATOM 1020 O O . LYS A 1 129 ? 7.411 10.883 -5.894 1.00 96.94 129 LYS A O 1
ATOM 1025 N N . ARG A 1 130 ? 7.397 9.313 -7.505 1.00 97.44 130 ARG A N 1
ATOM 1026 C CA . ARG A 1 130 ? 5.993 9.560 -7.884 1.00 97.44 130 ARG A CA 1
ATOM 1027 C C . ARG A 1 130 ? 4.991 9.165 -6.798 1.00 97.44 130 ARG A C 1
ATOM 1029 O O . ARG A 1 130 ? 3.980 9.843 -6.637 1.00 97.44 130 ARG A O 1
ATOM 1036 N N . ALA A 1 131 ? 5.255 8.097 -6.040 1.00 97.88 131 ALA A N 1
ATOM 1037 C CA . ALA A 1 131 ? 4.368 7.665 -4.961 1.00 97.88 131 ALA A CA 1
ATOM 1038 C C . ALA A 1 131 ? 4.342 8.700 -3.825 1.00 97.88 131 ALA A C 1
ATOM 1040 O O . ALA A 1 131 ? 3.272 9.061 -3.338 1.00 97.88 131 ALA A O 1
ATOM 1041 N N . VAL A 1 132 ? 5.510 9.232 -3.457 1.00 97.44 132 VAL A N 1
ATOM 1042 C CA . VAL A 1 132 ? 5.646 10.306 -2.462 1.00 97.44 132 VAL A CA 1
ATOM 1043 C C . VAL A 1 132 ? 5.004 11.605 -2.960 1.00 97.44 132 VAL A C 1
ATOM 1045 O O . VAL A 1 132 ? 4.299 12.275 -2.208 1.00 97.44 132 VAL A O 1
ATOM 1048 N N . GLU A 1 133 ? 5.149 11.935 -4.243 1.00 97.81 133 GLU A N 1
ATOM 1049 C CA . GLU A 1 133 ? 4.455 13.078 -4.847 1.00 97.81 133 GLU A CA 1
ATOM 1050 C C . GLU A 1 133 ? 2.925 12.924 -4.799 1.00 97.81 133 GLU A C 1
ATOM 1052 O O . GLU A 1 133 ? 2.221 13.870 -4.441 1.00 97.81 133 GLU A O 1
ATOM 1057 N N . CYS A 1 134 ? 2.389 11.735 -5.098 1.00 98.06 134 CYS A N 1
ATOM 1058 C CA . CYS A 1 134 ? 0.963 11.430 -4.932 1.00 98.06 134 CYS A CA 1
ATOM 1059 C C . CYS A 1 134 ? 0.520 11.606 -3.478 1.00 98.06 134 CYS A C 1
ATOM 1061 O O . CYS A 1 134 ? -0.515 12.224 -3.214 1.00 98.06 134 CYS A O 1
ATOM 1063 N N . PHE A 1 135 ? 1.335 11.137 -2.527 1.00 97.75 135 PHE A N 1
ATOM 1064 C CA . PHE A 1 135 ? 1.045 11.335 -1.117 1.00 97.75 135 PHE A CA 1
ATOM 1065 C C . PHE A 1 135 ? 0.908 12.818 -0.779 1.00 97.75 135 PHE A C 1
ATOM 1067 O O . PHE A 1 135 ? -0.136 13.228 -0.288 1.00 97.75 135 PHE A O 1
ATOM 1074 N N . HIS A 1 136 ? 1.901 13.645 -1.101 1.00 96.12 136 HIS A N 1
ATOM 1075 C CA . HIS A 1 136 ? 1.870 15.064 -0.742 1.00 96.12 136 HIS A CA 1
ATOM 1076 C C . HIS A 1 136 ? 0.799 15.870 -1.481 1.00 96.12 136 HIS A C 1
ATOM 1078 O O . HIS A 1 136 ? 0.227 16.788 -0.900 1.00 96.12 136 HIS A O 1
ATOM 1084 N N . SER A 1 137 ? 0.534 15.549 -2.747 1.00 96.56 137 SER A N 1
ATOM 1085 C CA . SER A 1 137 ? -0.366 16.340 -3.597 1.00 96.56 137 SER A CA 1
ATOM 1086 C C . SER A 1 137 ? -1.835 15.921 -3.522 1.00 96.56 137 SER A C 1
ATOM 1088 O O . SER A 1 137 ? -2.698 16.733 -3.844 1.00 96.56 137 SER A O 1
ATOM 1090 N N . ALA A 1 138 ? -2.139 14.684 -3.113 1.00 96.25 138 ALA A N 1
ATOM 1091 C CA . ALA A 1 138 ? -3.501 14.144 -3.154 1.00 96.25 138 ALA A CA 1
ATOM 1092 C C . ALA A 1 138 ? -3.946 13.489 -1.838 1.00 96.25 138 ALA A C 1
ATOM 1094 O O . ALA A 1 138 ? -5.015 13.818 -1.320 1.00 96.25 138 ALA A O 1
ATOM 1095 N N . ILE A 1 139 ? -3.131 12.598 -1.264 1.00 96.81 139 ILE A N 1
ATOM 1096 C CA . ILE A 1 139 ? -3.504 11.847 -0.051 1.00 96.81 139 ILE A CA 1
ATOM 1097 C C . ILE A 1 139 ? -3.419 12.736 1.194 1.00 96.81 139 ILE A C 1
ATOM 1099 O O . ILE A 1 139 ? -4.356 12.777 1.986 1.00 96.81 139 ILE A O 1
ATOM 1103 N N . ALA A 1 140 ? -2.321 13.472 1.360 1.00 94.75 140 ALA A N 1
ATOM 1104 C CA . ALA A 1 140 ? -2.074 14.337 2.505 1.00 94.75 140 ALA A CA 1
ATOM 1105 C C . ALA A 1 140 ? -3.119 15.461 2.618 1.00 94.75 140 ALA A C 1
ATOM 1107 O O . ALA A 1 140 ? -3.645 15.634 3.715 1.00 94.75 140 ALA A O 1
ATOM 1108 N N . PRO A 1 141 ? -3.517 16.166 1.538 1.00 92.62 141 PRO A N 1
ATOM 1109 C CA . PRO A 1 141 ? -4.626 17.111 1.612 1.00 92.62 141 PRO A CA 1
ATOM 1110 C C . PRO A 1 141 ? -5.920 16.464 2.098 1.00 92.62 141 PRO A C 1
ATOM 1112 O O . PRO A 1 141 ? -6.615 17.064 2.901 1.00 92.62 141 PRO A O 1
ATOM 1115 N N . ALA A 1 142 ? -6.228 15.231 1.684 1.00 92.19 142 ALA A N 1
ATOM 1116 C CA . ALA A 1 142 ? -7.425 14.541 2.158 1.00 92.19 142 ALA A CA 1
ATOM 1117 C C . ALA A 1 142 ? -7.327 14.086 3.627 1.00 92.19 142 ALA A C 1
ATOM 1119 O O . ALA A 1 142 ? -8.330 14.110 4.340 1.00 92.19 142 ALA A O 1
ATOM 1120 N N . LEU A 1 143 ? -6.133 13.686 4.072 1.00 92.44 143 LEU A N 1
ATOM 1121 C CA . LEU A 1 143 ? -5.867 13.201 5.427 1.00 92.44 143 LEU A CA 1
ATOM 1122 C C . LEU A 1 143 ? -5.789 14.335 6.463 1.00 92.44 143 LEU A C 1
ATOM 1124 O O . LEU A 1 143 ? -6.235 14.156 7.592 1.00 92.44 143 LEU A O 1
ATOM 1128 N N . PHE A 1 144 ? -5.226 15.484 6.084 1.00 90.69 144 PHE A N 1
ATOM 1129 C CA . PHE A 1 144 ? -4.937 16.606 6.985 1.00 90.69 144 PHE A CA 1
ATOM 1130 C C . PHE A 1 144 ? -5.860 17.813 6.806 1.00 90.69 144 PHE A C 1
ATOM 1132 O O . PHE A 1 144 ? -5.646 18.816 7.480 1.00 90.69 144 PHE 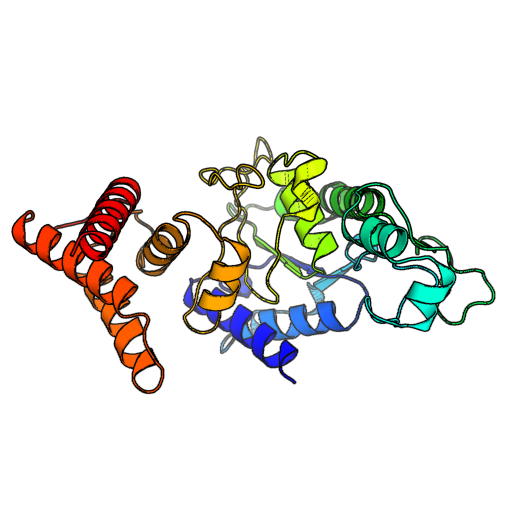A O 1
ATOM 1139 N N . ASP A 1 145 ? -6.852 17.739 5.917 1.00 82.19 145 ASP A N 1
ATOM 1140 C CA . ASP A 1 145 ? -7.798 18.825 5.644 1.00 82.19 145 ASP A CA 1
ATOM 1141 C C . ASP A 1 145 ? -8.355 19.440 6.938 1.00 82.19 145 ASP A C 1
ATOM 1143 O O . ASP A 1 145 ? -8.943 18.757 7.782 1.00 82.19 145 ASP A O 1
ATOM 1147 N N . GLU A 1 146 ? -8.141 20.741 7.100 1.00 69.81 146 GLU A N 1
ATOM 1148 C CA . GLU A 1 146 ? -8.532 21.510 8.279 1.00 69.81 146 GLU A CA 1
ATOM 1149 C C . GLU A 1 146 ? -9.978 22.010 8.199 1.00 69.81 146 GLU A C 1
ATOM 1151 O O . GLU A 1 146 ? -10.550 22.370 9.222 1.00 69.81 146 GLU A O 1
ATOM 1156 N N . ALA A 1 147 ? -10.601 21.970 7.015 1.00 66.50 147 ALA A N 1
ATOM 1157 C CA . ALA A 1 147 ? -11.920 22.553 6.772 1.00 66.50 147 ALA A CA 1
ATOM 1158 C C . ALA A 1 147 ? -13.099 21.721 7.311 1.00 66.50 147 ALA A C 1
ATOM 1160 O O . ALA A 1 147 ? -14.247 22.147 7.199 1.00 66.50 147 ALA A O 1
ATOM 1161 N N . THR A 1 148 ? -12.852 20.541 7.885 1.00 62.53 148 THR A N 1
ATOM 1162 C CA . THR A 1 148 ? -13.900 19.716 8.508 1.00 62.53 148 THR A CA 1
ATOM 1163 C C . THR A 1 148 ? -13.723 19.600 10.012 1.00 62.53 148 THR A C 1
ATOM 1165 O O . THR A 1 148 ? -12.643 19.226 10.475 1.00 62.53 148 THR A O 1
ATOM 1168 N N . ASP A 1 149 ? -14.830 19.771 10.738 1.00 59.06 149 ASP A N 1
ATOM 1169 C CA . ASP A 1 149 ? -14.966 19.610 12.198 1.00 59.06 149 ASP A CA 1
ATOM 1170 C C . ASP A 1 149 ? -14.735 18.174 12.715 1.00 59.06 149 ASP A C 1
ATOM 1172 O O . ASP A 1 149 ? -14.846 17.907 13.910 1.00 59.06 149 ASP A O 1
ATOM 1176 N N . SER A 1 150 ? -14.401 17.213 11.849 1.00 64.31 150 SER A N 1
ATOM 1177 C CA . SER A 1 150 ? -14.059 15.860 12.286 1.00 64.31 150 SER A CA 1
ATOM 1178 C C . SER A 1 150 ? -12.676 15.842 12.948 1.00 64.31 150 SER A C 1
ATOM 1180 O O . SER A 1 150 ? -11.657 16.038 12.283 1.00 64.31 150 SER A O 1
ATOM 1182 N N . GLU A 1 151 ? -12.619 15.519 14.239 1.00 65.56 151 GLU A N 1
ATOM 1183 C CA . GLU A 1 151 ? -11.360 15.348 14.984 1.00 65.56 151 GLU A CA 1
ATOM 1184 C C . GLU A 1 151 ? -10.484 14.194 14.457 1.00 65.56 151 GLU A C 1
ATOM 1186 O O . GLU A 1 151 ? -9.298 14.113 14.779 1.00 65.56 151 GLU A O 1
ATOM 1191 N N . LYS A 1 152 ? -11.049 13.275 13.661 1.00 72.75 152 LYS A N 1
ATOM 1192 C CA . LYS A 1 152 ? -10.362 12.087 13.139 1.00 72.75 152 LYS A CA 1
ATOM 1193 C C . LYS A 1 152 ? -10.772 11.835 11.694 1.00 72.75 152 LYS A C 1
ATOM 1195 O O . LYS A 1 152 ? -11.940 11.560 11.443 1.00 72.75 152 LYS A O 1
ATOM 1200 N N . ARG A 1 153 ? -9.797 11.874 10.784 1.00 86.56 153 ARG A N 1
ATOM 1201 C CA . ARG A 1 153 ? -9.950 11.431 9.396 1.00 86.56 153 ARG A CA 1
ATOM 1202 C C . ARG A 1 153 ? -9.232 10.115 9.154 1.00 86.56 153 ARG A C 1
ATOM 1204 O O . ARG A 1 153 ? -8.154 9.877 9.706 1.00 86.56 153 ARG A O 1
ATOM 1211 N N . THR A 1 154 ? -9.817 9.280 8.307 1.00 90.94 154 THR A N 1
ATOM 1212 C CA . THR A 1 154 ? -9.259 7.989 7.910 1.00 90.94 154 THR A CA 1
ATOM 1213 C C . THR A 1 154 ? -9.233 7.880 6.395 1.00 90.94 154 THR A C 1
ATOM 1215 O O . THR A 1 154 ? -10.267 7.863 5.729 1.00 90.94 154 THR A O 1
ATOM 1218 N N . VAL A 1 155 ? -8.024 7.749 5.855 1.00 95.12 155 VAL A N 1
ATOM 1219 C CA . VAL A 1 155 ? -7.791 7.493 4.434 1.00 95.12 155 VAL A CA 1
ATOM 1220 C C . VAL A 1 155 ? -7.299 6.064 4.260 1.00 95.12 155 VAL A C 1
ATOM 1222 O O . VAL A 1 155 ? -6.370 5.636 4.944 1.00 95.12 155 VAL A O 1
ATOM 1225 N N . VAL A 1 156 ? -7.895 5.335 3.321 1.00 96.56 156 VAL A N 1
ATOM 1226 C CA . VAL A 1 156 ? -7.420 4.004 2.920 1.00 96.56 156 VAL A CA 1
ATOM 1227 C C . VAL A 1 156 ? -6.586 4.138 1.652 1.00 96.56 156 VAL A C 1
ATOM 1229 O O . VAL A 1 156 ? -6.988 4.817 0.715 1.00 96.56 156 VAL A O 1
ATOM 1232 N N . VAL A 1 157 ? -5.430 3.477 1.594 1.00 98.19 157 VAL A N 1
ATOM 1233 C CA . VAL A 1 157 ? -4.602 3.411 0.381 1.00 98.19 157 VAL A CA 1
ATOM 1234 C C . VAL A 1 157 ? -4.394 1.949 0.009 1.00 98.19 157 VAL A C 1
ATOM 1236 O O . VAL A 1 157 ? -3.840 1.183 0.795 1.00 98.19 157 VAL A O 1
ATOM 1239 N N . VAL A 1 158 ? -4.819 1.559 -1.193 1.00 98.12 158 VAL A N 1
ATOM 1240 C CA . VAL A 1 158 ? -4.643 0.203 -1.731 1.00 98.12 158 VAL A CA 1
ATOM 1241 C C . VAL A 1 158 ? -3.827 0.273 -3.012 1.00 98.12 158 VAL A C 1
ATOM 1243 O O . VAL A 1 158 ? -4.313 0.715 -4.052 1.00 98.12 158 VAL A O 1
ATOM 1246 N N . ALA A 1 159 ? -2.574 -0.165 -2.941 1.00 98.00 159 ALA A N 1
ATOM 1247 C CA . ALA A 1 159 ? -1.627 -0.102 -4.049 1.00 98.00 159 ALA A CA 1
ATOM 1248 C C . ALA A 1 159 ? -0.790 -1.390 -4.129 1.00 98.00 159 ALA A C 1
ATOM 1250 O O . ALA A 1 159 ? -1.234 -2.459 -3.716 1.00 98.00 159 ALA A O 1
ATOM 1251 N N . HIS A 1 160 ? 0.415 -1.301 -4.692 1.00 96.50 160 HIS A N 1
ATOM 1252 C CA . HIS A 1 160 ? 1.269 -2.455 -4.973 1.00 96.50 160 HIS A CA 1
ATOM 1253 C C . HIS A 1 160 ? 2.504 -2.483 -4.081 1.00 96.50 160 HIS A C 1
ATOM 1255 O O . HIS A 1 160 ? 2.822 -1.515 -3.392 1.00 96.50 160 HIS A O 1
ATOM 1261 N N . SER A 1 161 ? 3.228 -3.597 -4.124 1.00 92.12 161 SER A N 1
ATOM 1262 C CA . SER A 1 161 ? 4.346 -3.867 -3.223 1.00 92.12 161 SER A CA 1
ATOM 1263 C C . SER A 1 161 ? 5.437 -2.787 -3.250 1.00 92.12 161 SER A C 1
ATOM 1265 O O . SER A 1 161 ? 5.835 -2.320 -2.184 1.00 92.12 161 SER A O 1
ATOM 1267 N N . ASN A 1 162 ? 5.899 -2.335 -4.429 1.00 93.31 162 ASN A N 1
ATOM 1268 C CA . ASN A 1 162 ? 6.939 -1.297 -4.494 1.00 93.31 162 ASN A CA 1
ATOM 1269 C C . ASN A 1 162 ? 6.387 0.087 -4.145 1.00 93.31 162 ASN A C 1
ATOM 1271 O O . ASN A 1 162 ? 7.099 0.876 -3.531 1.00 93.31 162 ASN A O 1
ATOM 1275 N N . THR A 1 163 ? 5.124 0.363 -4.471 1.00 96.50 163 THR A N 1
ATOM 1276 C CA . THR A 1 163 ? 4.452 1.625 -4.137 1.00 96.50 163 THR A CA 1
ATOM 1277 C C . THR A 1 163 ? 4.271 1.782 -2.628 1.00 96.50 163 THR A C 1
ATOM 1279 O O . THR A 1 163 ? 4.659 2.798 -2.060 1.00 96.50 163 THR A O 1
ATOM 1282 N N . ILE A 1 164 ? 3.729 0.763 -1.953 1.00 95.62 164 ILE A N 1
ATOM 1283 C CA . ILE A 1 164 ? 3.553 0.774 -0.496 1.00 95.62 164 ILE A CA 1
ATOM 1284 C C . ILE A 1 164 ? 4.917 0.802 0.193 1.00 95.62 164 ILE A C 1
ATOM 1286 O O . ILE A 1 164 ? 5.119 1.607 1.095 1.00 95.62 164 ILE A O 1
ATOM 1290 N N . ARG A 1 165 ? 5.890 0.014 -0.286 1.00 90.69 165 ARG A N 1
ATOM 1291 C CA . ARG A 1 165 ? 7.276 0.070 0.199 1.00 90.69 165 ARG A CA 1
ATOM 1292 C C . ARG A 1 165 ? 7.860 1.478 0.110 1.00 90.69 165 ARG A C 1
ATOM 1294 O O . ARG A 1 165 ? 8.504 1.914 1.055 1.00 90.69 165 ARG A O 1
ATOM 1301 N N . ALA A 1 166 ? 7.662 2.168 -1.009 1.00 92.19 166 ALA A N 1
ATOM 1302 C CA . ALA A 1 166 ? 8.146 3.528 -1.210 1.00 92.19 166 ALA A CA 1
ATOM 1303 C C . ALA A 1 166 ? 7.543 4.520 -0.207 1.00 92.19 166 ALA A C 1
ATOM 1305 O O . ALA A 1 166 ? 8.273 5.325 0.371 1.00 92.19 166 ALA A O 1
ATOM 1306 N N . LEU A 1 167 ? 6.229 4.441 0.021 1.00 95.25 167 LEU A N 1
ATOM 1307 C CA . LEU A 1 167 ? 5.546 5.269 1.017 1.00 95.25 167 LEU A CA 1
ATOM 1308 C C . LEU A 1 167 ? 6.062 4.973 2.427 1.00 95.25 167 LEU A C 1
ATOM 1310 O O . LEU A 1 167 ? 6.450 5.894 3.138 1.00 95.25 167 LEU A O 1
ATOM 1314 N N . MET A 1 168 ? 6.156 3.692 2.796 1.00 92.00 168 MET A N 1
ATOM 1315 C CA . MET A 1 168 ? 6.715 3.272 4.082 1.00 92.00 168 MET A CA 1
ATOM 1316 C C . MET A 1 168 ? 8.142 3.788 4.271 1.00 92.00 168 MET A C 1
ATOM 1318 O O . MET A 1 168 ? 8.447 4.380 5.299 1.00 92.00 168 MET A O 1
ATOM 1322 N N . ALA A 1 169 ? 9.005 3.621 3.264 1.00 89.56 169 ALA A N 1
ATOM 1323 C CA . ALA A 1 169 ? 10.378 4.108 3.304 1.00 89.56 169 ALA A CA 1
ATOM 1324 C C . ALA A 1 169 ? 10.450 5.626 3.512 1.00 89.56 169 ALA A C 1
ATOM 1326 O O . ALA A 1 169 ? 11.306 6.093 4.258 1.00 89.56 169 ALA A O 1
ATOM 1327 N N . SER A 1 170 ? 9.534 6.381 2.897 1.00 92.00 170 SER A N 1
ATOM 1328 C CA . SER A 1 170 ? 9.431 7.828 3.082 1.00 92.00 170 SER A CA 1
ATOM 1329 C C . SER A 1 170 ? 8.963 8.208 4.487 1.00 92.00 170 SER A C 1
ATOM 1331 O O . SER A 1 170 ? 9.555 9.093 5.093 1.00 92.00 170 SER A O 1
ATOM 1333 N N . PHE A 1 171 ? 7.916 7.565 5.011 1.00 92.00 171 PHE A N 1
ATOM 1334 C CA . PHE A 1 171 ? 7.369 7.883 6.338 1.00 92.00 171 PHE A CA 1
ATOM 1335 C C . PHE A 1 171 ? 8.328 7.501 7.463 1.00 92.00 171 PHE A C 1
ATOM 1337 O O . PHE A 1 171 ? 8.396 8.168 8.490 1.00 92.00 171 PHE A O 1
ATOM 1344 N N . ASP A 1 172 ? 9.083 6.427 7.259 1.00 87.06 172 ASP A N 1
ATOM 1345 C CA . ASP A 1 172 ? 9.992 5.870 8.251 1.00 87.06 172 ASP A CA 1
ATOM 1346 C C . ASP A 1 172 ? 11.445 6.300 8.057 1.00 87.06 172 ASP A C 1
ATOM 1348 O O . ASP A 1 172 ? 12.320 5.816 8.781 1.00 87.06 172 ASP A O 1
ATOM 1352 N N . SER A 1 173 ? 11.712 7.199 7.105 1.00 88.25 173 SER A N 1
ATOM 1353 C CA . SER A 1 173 ? 13.053 7.684 6.757 1.00 88.25 173 SER A CA 1
ATOM 1354 C C . SER A 1 173 ? 14.055 6.534 6.602 1.00 88.25 173 SER A C 1
ATOM 1356 O O . SER A 1 173 ? 15.132 6.531 7.207 1.00 88.25 173 SER A O 1
ATOM 1358 N N . VAL A 1 174 ? 13.660 5.503 5.851 1.00 84.81 174 VAL A N 1
ATOM 1359 C CA . VAL A 1 174 ? 14.481 4.312 5.607 1.00 84.81 174 VAL A CA 1
ATOM 1360 C C . VAL A 1 174 ? 15.588 4.667 4.611 1.00 84.81 174 VAL A C 1
ATOM 1362 O O . VAL A 1 174 ? 15.276 5.132 3.516 1.00 84.81 174 VAL A O 1
ATOM 1365 N N . PRO A 1 175 ? 16.871 4.426 4.938 1.00 83.56 175 PRO A N 1
ATOM 1366 C CA . PRO A 1 175 ? 17.971 4.668 4.010 1.00 83.56 175 PRO A CA 1
ATOM 1367 C C . PRO A 1 175 ? 17.856 3.831 2.729 1.00 83.56 175 PRO A C 1
ATOM 1369 O O . PRO A 1 175 ? 17.564 2.635 2.803 1.00 83.56 175 PRO A O 1
ATOM 1372 N N . ASP A 1 176 ? 18.197 4.419 1.580 1.00 84.50 176 ASP A N 1
ATOM 1373 C CA . ASP A 1 176 ? 18.162 3.794 0.245 1.00 84.50 176 ASP A CA 1
ATOM 1374 C C . ASP A 1 176 ? 18.674 2.337 0.193 1.00 84.50 176 ASP A C 1
ATOM 1376 O O . ASP A 1 176 ? 17.970 1.479 -0.350 1.00 84.50 176 ASP A O 1
ATOM 1380 N N . PRO A 1 177 ? 19.830 1.976 0.799 1.00 80.62 177 PRO A N 1
ATOM 1381 C CA . PRO A 1 177 ? 20.339 0.599 0.750 1.00 80.62 177 PRO A CA 1
ATOM 1382 C C . PRO A 1 177 ? 19.471 -0.434 1.488 1.00 80.62 177 PRO A C 1
ATOM 1384 O O . PRO A 1 177 ? 19.676 -1.642 1.336 1.00 80.62 177 PRO A O 1
ATOM 1387 N N . LEU A 1 178 ? 18.543 0.017 2.335 1.00 79.88 178 LEU A N 1
ATOM 1388 C CA . LEU A 1 178 ? 17.652 -0.828 3.130 1.00 79.88 178 LEU A CA 1
ATOM 1389 C C . LEU A 1 178 ? 16.238 -0.908 2.547 1.00 79.88 178 LEU A C 1
ATOM 1391 O O . LEU A 1 178 ? 15.519 -1.853 2.865 1.00 79.88 178 LEU A O 1
ATOM 1395 N N . VAL A 1 179 ? 15.855 0.004 1.648 1.00 82.31 179 VAL A N 1
ATOM 1396 C CA . VAL A 1 179 ? 14.506 0.043 1.060 1.00 82.31 179 VAL A CA 1
ATOM 1397 C C . VAL A 1 179 ? 14.170 -1.273 0.359 1.00 82.31 179 VAL A C 1
ATOM 1399 O O . VAL A 1 179 ? 13.108 -1.842 0.596 1.00 82.31 179 VAL A O 1
ATOM 1402 N N . SER A 1 180 ? 15.086 -1.831 -0.438 1.00 78.81 180 SER A N 1
ATOM 1403 C CA . SER A 1 180 ? 14.855 -3.098 -1.152 1.00 78.81 180 SER A CA 1
ATOM 1404 C C . SER A 1 180 ? 14.707 -4.321 -0.237 1.00 78.81 180 SER A C 1
ATOM 1406 O O . SER A 1 180 ? 14.229 -5.365 -0.687 1.00 78.81 180 SER A O 1
ATOM 1408 N N . LYS A 1 181 ? 15.071 -4.197 1.047 1.00 78.00 181 LYS A N 1
ATOM 1409 C CA . LYS A 1 181 ? 14.893 -5.237 2.070 1.00 78.00 181 LYS A CA 1
ATOM 1410 C C . LYS A 1 181 ? 13.526 -5.178 2.751 1.00 78.00 181 LYS A C 1
ATOM 1412 O O . LYS A 1 181 ? 13.154 -6.142 3.411 1.00 78.00 181 LYS A O 1
ATOM 1417 N N . LEU A 1 182 ? 12.775 -4.088 2.594 1.00 78.12 182 LEU A N 1
ATOM 1418 C CA . LEU A 1 182 ? 11.423 -3.981 3.135 1.00 78.12 182 LEU A CA 1
ATOM 1419 C C . LEU A 1 182 ? 10.493 -4.953 2.405 1.00 78.12 182 LEU A C 1
ATOM 1421 O O . LEU A 1 182 ? 10.332 -4.892 1.180 1.00 78.12 182 LEU A O 1
ATOM 1425 N N . HIS A 1 183 ? 9.849 -5.838 3.153 1.00 78.12 183 HIS A N 1
ATOM 1426 C CA . HIS A 1 183 ? 8.860 -6.757 2.615 1.00 78.12 183 HIS A CA 1
ATOM 1427 C C . HIS A 1 183 ? 7.450 -6.255 2.929 1.00 78.12 183 HIS A C 1
ATOM 1429 O O . HIS A 1 183 ? 7.128 -5.980 4.081 1.00 78.12 183 HIS A O 1
ATOM 1435 N N . VAL A 1 184 ? 6.607 -6.159 1.899 1.00 83.88 184 VAL A N 1
ATOM 1436 C CA . VAL A 1 184 ? 5.191 -5.807 2.042 1.00 83.88 184 VAL A CA 1
ATOM 1437 C C . VAL A 1 184 ? 4.368 -7.053 1.695 1.00 83.88 184 VAL A C 1
ATOM 1439 O O . VAL A 1 184 ? 4.317 -7.414 0.518 1.00 83.88 184 VAL A O 1
ATOM 1442 N N . PRO A 1 185 ? 3.785 -7.757 2.683 1.00 82.88 185 PRO A N 1
ATOM 1443 C CA . PRO A 1 185 ? 2.871 -8.862 2.447 1.00 82.88 185 PRO A CA 1
ATOM 1444 C C . PRO A 1 185 ? 1.593 -8.370 1.762 1.00 82.88 185 PRO A C 1
ATOM 1446 O O . PRO A 1 185 ? 1.149 -7.236 1.952 1.00 82.88 185 PRO A O 1
ATOM 1449 N N . ASN A 1 186 ? 0.999 -9.244 0.957 1.00 86.94 186 ASN A N 1
ATOM 1450 C CA . ASN A 1 186 ? -0.215 -8.924 0.219 1.00 86.94 186 ASN A CA 1
ATOM 1451 C C . ASN A 1 186 ? -1.403 -8.815 1.172 1.00 86.94 186 ASN A C 1
ATOM 1453 O O . ASN A 1 186 ? -1.580 -9.670 2.034 1.00 86.94 186 ASN A O 1
ATOM 1457 N N . SER A 1 187 ? -2.246 -7.801 0.968 1.00 88.94 187 SER A N 1
ATOM 1458 C CA . SER A 1 187 ? -3.557 -7.703 1.625 1.00 88.94 187 SER A CA 1
ATOM 1459 C C . SER A 1 187 ? -3.499 -7.802 3.161 1.00 88.94 187 SER A C 1
ATOM 1461 O O . SER A 1 187 ? -4.448 -8.228 3.819 1.00 88.94 187 SER A O 1
ATOM 1463 N N . VAL A 1 188 ? -2.388 -7.382 3.764 1.00 88.62 188 VAL A N 1
ATOM 1464 C CA . VAL A 1 188 ? -2.301 -7.158 5.207 1.00 88.62 188 VAL A CA 1
ATOM 1465 C C . VAL A 1 188 ? -2.495 -5.666 5.452 1.00 88.62 188 VAL A C 1
ATOM 1467 O O . VAL A 1 188 ? -1.703 -4.875 4.936 1.00 88.62 188 VAL A O 1
ATOM 1470 N N . PRO A 1 189 ? -3.510 -5.250 6.229 1.00 92.69 189 PRO A N 1
ATOM 1471 C CA . PRO A 1 189 ? -3.675 -3.846 6.568 1.00 92.69 189 PRO A CA 1
ATOM 1472 C C . PRO A 1 189 ? -2.490 -3.314 7.383 1.00 92.69 189 PRO A C 1
ATOM 1474 O O . PRO A 1 189 ? -2.052 -3.931 8.359 1.00 92.69 189 PRO A O 1
ATOM 1477 N N . ILE A 1 190 ? -2.007 -2.137 6.990 1.00 91.06 190 ILE A N 1
ATOM 1478 C CA . ILE A 1 190 ? -0.926 -1.409 7.651 1.00 91.06 190 ILE A CA 1
ATOM 1479 C C . ILE A 1 190 ? -1.490 -0.072 8.114 1.00 91.06 190 ILE A C 1
ATOM 1481 O O . ILE A 1 190 ? -1.953 0.724 7.299 1.00 91.06 190 ILE A O 1
ATOM 1485 N N . LEU A 1 191 ? -1.438 0.189 9.415 1.00 91.38 191 LEU A N 1
ATOM 1486 C CA . LEU A 1 191 ? -1.888 1.441 10.000 1.00 91.38 191 LEU A CA 1
ATOM 1487 C C . LEU A 1 191 ? -0.697 2.372 10.247 1.00 91.38 191 LEU A C 1
ATOM 1489 O O . LEU A 1 191 ? 0.256 2.011 10.939 1.00 91.38 191 LEU A O 1
ATOM 1493 N N . TYR A 1 192 ? -0.802 3.596 9.736 1.00 91.88 192 TYR A N 1
ATOM 1494 C CA . TYR A 1 192 ? 0.013 4.733 10.154 1.00 91.88 192 TYR A CA 1
ATOM 1495 C C . TYR A 1 192 ? -0.882 5.758 10.843 1.00 91.88 192 TYR A C 1
ATOM 1497 O O . TYR A 1 192 ? -1.998 6.025 10.399 1.00 91.88 192 TYR A O 1
ATOM 1505 N N . ARG A 1 193 ? -0.379 6.339 11.931 1.00 90.69 193 ARG A N 1
ATOM 1506 C CA . ARG A 1 193 ? -1.014 7.464 12.618 1.00 90.69 193 ARG A CA 1
ATOM 1507 C C . ARG A 1 193 ? -0.107 8.669 12.482 1.00 90.69 193 ARG A C 1
ATOM 1509 O O . ARG A 1 193 ? 1.077 8.547 12.780 1.00 90.69 193 ARG A O 1
ATOM 1516 N N . PHE A 1 194 ? -0.678 9.797 12.090 1.00 91.06 194 PHE A N 1
ATOM 1517 C CA . PHE A 1 194 ? 0.037 11.053 11.933 1.00 91.06 194 PHE A CA 1
ATOM 1518 C C . PHE A 1 194 ? -0.467 12.082 12.945 1.00 91.06 194 PHE A C 1
ATOM 1520 O O . PHE A 1 194 ? -1.658 12.098 13.260 1.00 91.06 194 PHE A O 1
ATOM 1527 N N . GLU A 1 195 ? 0.431 12.925 13.445 1.00 88.50 195 GLU A N 1
ATOM 1528 C CA . GLU A 1 195 ? 0.067 14.160 14.139 1.00 88.50 195 GLU A CA 1
ATOM 1529 C C . GLU A 1 195 ? -0.481 15.151 13.114 1.00 88.50 195 GLU A C 1
ATOM 1531 O O . GLU A 1 195 ? 0.113 15.328 12.051 1.00 88.50 195 GLU A O 1
ATOM 1536 N N . ARG A 1 196 ? -1.600 15.816 13.402 1.00 85.19 196 ARG A N 1
ATOM 1537 C CA . ARG A 1 196 ? -2.240 16.703 12.419 1.00 85.19 196 ARG A CA 1
ATOM 1538 C C . ARG A 1 196 ? -1.407 17.961 12.175 1.00 85.19 196 ARG A C 1
ATOM 1540 O O . ARG A 1 196 ? -1.293 18.397 11.033 1.00 85.19 196 ARG A O 1
ATOM 1547 N N . SER A 1 197 ? -0.819 18.517 13.235 1.00 85.75 197 SER A N 1
ATOM 1548 C CA . SER A 1 197 ? -0.071 19.779 13.184 1.00 85.75 197 SER A CA 1
ATOM 1549 C C . SER A 1 197 ? 1.294 19.634 12.512 1.00 85.75 197 SER A C 1
ATOM 1551 O O . SER A 1 197 ? 1.640 20.436 11.648 1.00 85.75 197 SER A O 1
ATOM 1553 N N . THR A 1 198 ? 2.059 18.597 12.863 1.00 89.88 198 THR A N 1
ATOM 1554 C CA . THR A 1 198 ? 3.387 18.354 12.273 1.00 89.88 198 THR A CA 1
ATOM 1555 C C . THR A 1 198 ? 3.321 17.515 11.000 1.00 89.88 198 THR A C 1
ATOM 1557 O O . THR A 1 198 ? 4.247 17.558 10.195 1.00 89.88 198 THR A O 1
ATOM 1560 N N . ARG A 1 199 ? 2.219 16.777 10.789 1.00 90.25 199 ARG A N 1
ATOM 1561 C CA . ARG A 1 199 ? 2.037 15.789 9.707 1.00 90.25 199 ARG A CA 1
ATOM 1562 C C . ARG A 1 199 ? 3.051 14.648 9.758 1.00 90.25 199 ARG A C 1
ATOM 1564 O O . ARG A 1 199 ? 3.264 13.960 8.761 1.00 90.25 199 ARG A O 1
ATOM 1571 N N . GLU A 1 200 ? 3.658 14.428 10.919 1.00 90.06 200 GLU A N 1
ATOM 1572 C CA . GLU A 1 200 ? 4.641 13.373 11.147 1.00 90.06 200 GLU A CA 1
ATOM 1573 C C . GLU A 1 200 ? 3.983 12.114 11.728 1.00 90.06 200 GLU A C 1
ATOM 1575 O O . GLU A 1 200 ? 2.999 12.219 12.466 1.00 90.06 200 GLU A O 1
ATOM 1580 N N . PRO A 1 201 ? 4.507 10.910 11.439 1.00 88.44 201 PRO A N 1
ATOM 1581 C CA . PRO A 1 201 ? 4.066 9.687 12.100 1.00 88.44 201 PRO A CA 1
ATOM 1582 C C . PRO A 1 201 ? 4.306 9.721 13.621 1.00 88.44 201 PRO A C 1
ATOM 1584 O O . PRO A 1 201 ? 5.386 10.090 14.069 1.00 88.44 201 PRO A O 1
ATOM 1587 N N . VAL A 1 202 ? 3.332 9.275 14.426 1.00 83.81 202 VAL A N 1
ATOM 1588 C CA . VAL A 1 202 ? 3.386 9.357 15.911 1.00 83.81 202 VAL A CA 1
ATOM 1589 C C . VAL A 1 202 ? 3.383 8.019 16.654 1.00 83.81 202 VAL A C 1
ATOM 1591 O O . VAL A 1 202 ? 3.453 7.975 17.883 1.00 83.81 202 VAL A O 1
ATOM 1594 N N . SER A 1 203 ? 3.270 6.890 15.960 1.00 71.81 203 SER A N 1
ATOM 1595 C CA . SER A 1 203 ? 3.362 5.569 16.598 1.00 71.81 203 SER A CA 1
ATOM 1596 C C . SER A 1 203 ? 4.791 5.270 17.066 1.00 71.81 203 SER A C 1
ATOM 1598 O O . SER A 1 203 ? 5.761 5.690 16.457 1.00 71.81 203 SER A O 1
ATOM 1600 N N . SER A 1 204 ? 4.973 4.494 18.140 1.00 65.44 204 SER A N 1
ATOM 1601 C CA . SER A 1 204 ? 6.333 4.120 18.562 1.00 65.44 204 SER A CA 1
ATOM 1602 C C . SER A 1 204 ? 7.064 3.374 17.441 1.00 65.44 204 SER A C 1
ATOM 1604 O O . SER A 1 204 ? 6.577 2.332 16.983 1.00 65.44 204 SER A O 1
ATOM 1606 N N . ARG A 1 205 ? 8.221 3.900 17.029 1.00 62.25 205 ARG A N 1
ATOM 1607 C CA . ARG A 1 205 ? 9.045 3.361 15.944 1.00 62.25 205 ARG A CA 1
ATOM 1608 C C . ARG A 1 205 ? 9.643 2.004 16.339 1.00 62.25 205 ARG A C 1
ATOM 1610 O O . ARG A 1 205 ? 10.445 1.919 17.266 1.00 62.25 205 ARG A O 1
ATOM 1617 N N . LEU A 1 206 ? 9.248 0.944 15.637 1.00 55.78 206 LEU A N 1
ATOM 1618 C CA . LEU A 1 206 ? 9.736 -0.425 15.822 1.00 55.78 206 LEU A CA 1
ATOM 1619 C C . LEU A 1 206 ? 11.065 -0.599 15.104 1.00 55.78 206 LEU A C 1
ATOM 1621 O O . LEU A 1 206 ? 11.115 -0.436 13.892 1.00 55.78 206 LEU A O 1
ATOM 1625 N N . GLN A 1 207 ? 12.132 -0.946 15.818 1.00 52.38 207 GLN A N 1
ATOM 1626 C CA . GLN A 1 207 ? 13.433 -1.194 15.194 1.00 52.38 207 GLN A CA 1
ATOM 1627 C C . GLN A 1 207 ? 13.428 -2.523 14.425 1.00 52.38 207 GLN A C 1
ATOM 1629 O O . GLN A 1 207 ? 13.020 -3.552 14.957 1.00 52.38 207 GLN A O 1
ATOM 1634 N N . SER A 1 208 ? 13.908 -2.505 13.182 1.00 51.50 208 SER A N 1
ATOM 1635 C CA . SER A 1 208 ? 14.124 -3.690 12.348 1.00 51.50 208 SER A CA 1
ATOM 1636 C C . SER A 1 208 ? 15.519 -3.663 11.720 1.00 51.50 208 SER A C 1
ATOM 1638 O O . SER A 1 208 ? 16.186 -2.628 11.692 1.00 51.50 208 SER A O 1
ATOM 1640 N N . VAL A 1 209 ? 15.946 -4.790 11.142 1.00 49.91 209 VAL A N 1
ATOM 1641 C CA . VAL A 1 209 ? 17.209 -4.884 10.381 1.00 49.91 209 VAL A CA 1
ATOM 1642 C C . VAL A 1 209 ? 17.222 -3.931 9.171 1.00 49.91 209 VAL A C 1
ATOM 1644 O O . VAL A 1 209 ? 18.287 -3.520 8.712 1.00 49.91 209 VAL A O 1
ATOM 1647 N N . ALA A 1 210 ? 16.045 -3.551 8.662 1.00 50.38 210 ALA A N 1
ATOM 1648 C CA . ALA A 1 210 ? 15.879 -2.583 7.580 1.00 50.38 210 ALA A CA 1
ATOM 1649 C C . ALA A 1 210 ? 15.678 -1.132 8.078 1.00 50.38 210 ALA A C 1
ATOM 1651 O O . ALA A 1 210 ? 15.458 -0.243 7.262 1.00 50.38 210 ALA A O 1
ATOM 1652 N N . GLY A 1 211 ? 15.772 -0.876 9.389 1.00 56.62 211 GLY A N 1
ATOM 1653 C CA . GLY A 1 211 ? 15.535 0.428 10.017 1.00 56.62 211 GLY A CA 1
ATOM 1654 C C . GLY A 1 211 ? 14.300 0.447 10.921 1.00 56.62 211 GLY A C 1
ATOM 1655 O O . GLY A 1 211 ? 13.609 -0.559 11.078 1.00 56.62 211 GLY A O 1
ATOM 1656 N N . GLY A 1 212 ? 14.025 1.586 11.555 1.00 64.12 212 GLY A N 1
ATOM 1657 C CA . GLY A 1 212 ? 12.863 1.725 12.432 1.00 64.12 212 GLY A CA 1
ATOM 1658 C C . GLY A 1 212 ? 11.576 2.058 11.665 1.00 64.12 212 GLY A C 1
ATOM 1659 O O . GLY A 1 212 ? 11.643 2.924 10.800 1.00 64.12 212 GLY A O 1
ATOM 1660 N N . SER A 1 213 ? 10.421 1.474 12.012 1.00 75.19 213 SER A N 1
ATOM 1661 C CA . SER A 1 213 ? 9.127 1.702 11.343 1.00 75.19 213 SER A CA 1
ATOM 1662 C C . SER A 1 213 ? 7.979 2.095 12.286 1.00 75.19 213 SER A C 1
ATOM 1664 O O . SER A 1 213 ? 7.789 1.494 13.342 1.00 75.19 213 SER A O 1
ATOM 1666 N N . HIS A 1 214 ? 7.186 3.092 11.898 1.00 79.81 214 HIS A N 1
ATOM 1667 C CA . HIS A 1 214 ? 5.961 3.533 12.575 1.00 79.81 214 HIS A CA 1
ATOM 1668 C C . HIS A 1 214 ? 4.746 2.680 12.176 1.00 79.81 214 HIS A C 1
ATOM 1670 O O . HIS A 1 214 ? 3.697 2.758 12.822 1.00 79.81 214 HIS A O 1
ATOM 1676 N N . ALA A 1 215 ? 4.881 1.839 11.150 1.00 81.44 215 ALA A N 1
ATOM 1677 C CA . ALA A 1 215 ? 3.805 0.993 10.661 1.00 81.44 215 ALA A CA 1
ATOM 1678 C C . ALA A 1 215 ? 3.290 0.037 11.750 1.00 81.44 215 ALA A C 1
ATOM 1680 O O . ALA A 1 215 ? 4.059 -0.584 12.494 1.00 81.44 215 ALA A O 1
ATOM 1681 N N . ARG A 1 216 ? 1.969 -0.111 11.827 1.00 82.62 216 ARG A N 1
ATOM 1682 C CA . ARG A 1 216 ? 1.289 -1.101 12.668 1.00 82.62 216 ARG A CA 1
ATOM 1683 C C . ARG A 1 216 ? 0.575 -2.107 11.780 1.00 82.62 216 ARG A C 1
ATOM 1685 O O . ARG A 1 216 ? -0.414 -1.786 11.131 1.00 82.62 216 ARG A O 1
ATOM 1692 N N . TRP A 1 217 ? 1.111 -3.319 11.737 1.00 81.00 217 TRP A N 1
ATOM 1693 C CA . TRP A 1 217 ? 0.577 -4.416 10.940 1.00 81.00 217 TRP A CA 1
ATOM 1694 C C . TRP A 1 217 ? -0.586 -5.069 11.677 1.00 81.00 217 TRP A C 1
ATOM 1696 O O . TRP A 1 217 ? -0.405 -5.558 12.792 1.00 81.00 217 TRP A O 1
ATOM 1706 N N . LEU A 1 218 ? -1.773 -5.094 11.070 1.00 78.38 218 LEU A N 1
ATOM 1707 C CA . LEU A 1 218 ? -2.904 -5.802 11.661 1.00 78.38 218 LEU A CA 1
ATOM 1708 C C . LEU A 1 218 ? -2.753 -7.302 11.426 1.00 78.38 218 LEU A C 1
ATOM 1710 O O . LEU A 1 218 ? -2.712 -7.770 10.286 1.00 78.38 218 LEU A O 1
ATOM 1714 N N . VAL A 1 219 ? -2.696 -8.051 12.525 1.00 70.50 219 VAL A N 1
ATOM 1715 C CA . VAL A 1 219 ? -2.483 -9.498 12.495 1.00 70.50 219 VAL A CA 1
ATOM 1716 C C . VAL A 1 219 ? -3.780 -10.250 12.748 1.00 70.50 219 VAL A C 1
ATOM 1718 O O . VAL A 1 219 ? -4.559 -9.912 13.636 1.00 70.50 219 VAL A O 1
ATOM 1721 N N . SER A 1 220 ? -3.996 -11.301 11.980 1.00 68.75 220 SER A N 1
ATOM 1722 C CA . SER A 1 220 ? -5.008 -12.320 12.211 1.00 68.75 220 SER A CA 1
ATOM 1723 C C . SER A 1 220 ? -4.359 -13.692 12.095 1.00 68.75 220 SER A C 1
ATOM 1725 O O . SER A 1 220 ? -3.225 -13.820 11.624 1.00 68.75 220 SER A O 1
ATOM 1727 N N . ALA A 1 221 ? -5.057 -14.744 12.494 1.00 59.09 221 ALA A N 1
ATOM 1728 C CA . ALA A 1 221 ? -4.546 -16.094 12.315 1.00 59.09 221 ALA A CA 1
ATOM 1729 C C . ALA A 1 221 ? -4.393 -16.478 10.832 1.00 59.09 221 ALA A C 1
ATOM 1731 O O . ALA A 1 221 ? -3.484 -17.231 10.483 1.00 59.09 221 ALA A O 1
ATOM 1732 N N . GLU A 1 222 ? -5.185 -15.904 9.929 1.00 63.16 222 GLU A N 1
ATOM 1733 C CA . GLU A 1 222 ? -5.077 -16.134 8.488 1.00 63.16 222 GLU A CA 1
ATOM 1734 C C . GLU A 1 222 ? -3.833 -15.475 7.878 1.00 63.16 222 GLU A C 1
ATOM 1736 O O . GLU A 1 222 ? -3.254 -16.013 6.930 1.00 63.16 222 GLU A O 1
ATOM 1741 N N . ASN A 1 223 ? -3.394 -14.331 8.419 1.00 67.62 223 ASN A N 1
ATOM 1742 C CA . ASN A 1 223 ? -2.289 -13.554 7.855 1.00 67.62 223 ASN A CA 1
ATOM 1743 C C . ASN A 1 223 ? -0.985 -13.600 8.678 1.00 67.62 223 ASN A C 1
ATOM 1745 O O . ASN A 1 223 ? 0.049 -13.146 8.185 1.00 67.62 223 ASN A O 1
ATOM 1749 N N . HIS A 1 224 ? -0.987 -14.198 9.878 1.00 64.12 224 HIS A N 1
ATOM 1750 C CA . HIS A 1 224 ? 0.156 -14.170 10.803 1.00 64.12 224 HIS A CA 1
ATOM 1751 C C . HIS A 1 224 ? 1.455 -14.686 10.179 1.00 64.12 224 HIS A C 1
ATOM 1753 O O . HIS A 1 224 ? 2.519 -14.140 10.444 1.00 64.12 224 HIS A O 1
ATOM 1759 N N . THR A 1 225 ? 1.388 -15.724 9.338 1.00 61.38 225 THR A N 1
ATOM 1760 C CA . THR A 1 225 ? 2.567 -16.264 8.650 1.00 61.38 225 THR A CA 1
ATOM 1761 C C . THR A 1 225 ? 3.139 -15.230 7.683 1.00 61.38 225 THR A C 1
ATOM 1763 O O . THR A 1 225 ? 4.344 -15.012 7.670 1.00 61.38 225 THR A O 1
ATOM 1766 N N . GLN A 1 226 ? 2.281 -14.527 6.935 1.00 65.44 226 GLN A N 1
ATOM 1767 C CA . GLN A 1 226 ? 2.708 -13.489 5.994 1.00 65.44 226 GLN A CA 1
ATOM 1768 C C . GLN A 1 226 ? 3.338 -12.301 6.724 1.00 65.44 226 GLN A C 1
ATOM 1770 O O . GLN A 1 226 ? 4.367 -11.788 6.293 1.00 65.44 226 GLN A O 1
ATOM 1775 N N . VAL A 1 227 ? 2.743 -11.896 7.851 1.00 64.00 227 VAL A N 1
ATOM 1776 C CA . VAL A 1 227 ? 3.279 -10.836 8.712 1.00 64.00 227 VAL A CA 1
ATOM 1777 C C . VAL A 1 227 ? 4.609 -11.264 9.324 1.00 64.00 227 VAL A C 1
ATOM 1779 O O . VAL A 1 227 ? 5.588 -10.537 9.230 1.00 64.00 227 VAL A O 1
ATOM 1782 N N . ARG A 1 228 ? 4.690 -12.468 9.892 1.00 64.38 228 ARG A N 1
ATOM 1783 C CA . ARG A 1 228 ? 5.926 -13.019 10.459 1.00 64.38 228 ARG A CA 1
ATOM 1784 C C . ARG A 1 228 ? 7.047 -13.059 9.423 1.00 64.38 228 ARG A C 1
ATOM 1786 O O . ARG A 1 228 ? 8.152 -12.624 9.728 1.00 64.38 228 ARG A O 1
ATOM 1793 N N . ASP A 1 229 ? 6.767 -13.562 8.226 1.00 62.16 229 ASP A N 1
ATOM 1794 C CA . ASP A 1 229 ? 7.758 -13.693 7.156 1.00 62.16 229 ASP A CA 1
ATOM 1795 C C . ASP A 1 229 ? 8.193 -12.318 6.625 1.00 62.16 229 ASP A C 1
ATOM 1797 O O . ASP A 1 229 ? 9.359 -12.131 6.284 1.00 62.16 229 ASP A O 1
ATOM 1801 N N . ALA A 1 230 ? 7.290 -11.331 6.625 1.00 59.31 230 ALA A N 1
ATOM 1802 C CA . ALA A 1 230 ? 7.626 -9.944 6.313 1.00 59.31 230 ALA A CA 1
ATOM 1803 C C . ALA A 1 230 ? 8.500 -9.269 7.384 1.00 59.31 230 ALA A C 1
ATOM 1805 O O . ALA A 1 230 ? 9.236 -8.334 7.071 1.00 59.31 230 ALA A O 1
ATOM 1806 N N . LEU A 1 231 ? 8.406 -9.727 8.636 1.00 61.38 231 LEU A N 1
ATOM 1807 C CA . LEU A 1 231 ? 9.010 -9.097 9.811 1.00 61.38 231 LEU A CA 1
ATOM 1808 C C . LEU A 1 231 ? 10.236 -9.840 10.381 1.00 61.38 231 LEU A C 1
ATOM 1810 O O . LEU A 1 231 ? 10.793 -9.391 11.377 1.00 61.38 231 LEU A O 1
ATOM 1814 N N . GLN A 1 232 ? 10.690 -10.968 9.830 1.00 54.22 232 GLN A N 1
ATOM 1815 C CA . GLN A 1 232 ? 11.800 -11.745 10.419 1.00 54.22 232 GLN A CA 1
ATOM 1816 C C . GLN A 1 232 ? 13.189 -11.453 9.803 1.00 54.22 232 GLN A C 1
ATOM 1818 O O . GLN A 1 232 ? 13.269 -11.159 8.608 1.00 54.22 232 GLN A O 1
ATOM 1823 N N . PRO A 1 233 ? 14.289 -11.599 10.595 1.00 44.62 233 PRO A N 1
ATOM 1824 C CA . PRO A 1 233 ? 14.334 -12.254 11.911 1.00 44.62 233 PRO A CA 1
ATOM 1825 C C . PRO A 1 233 ? 14.695 -11.369 13.119 1.00 44.62 233 PRO A C 1
ATOM 1827 O O . PRO A 1 233 ? 15.708 -10.675 13.116 1.00 44.62 233 PRO A O 1
ATOM 1830 N N . GLY A 1 234 ? 13.889 -11.484 14.191 1.00 40.38 234 GLY A N 1
ATOM 1831 C CA . GLY A 1 234 ? 14.188 -10.973 15.541 1.00 40.38 234 GLY A CA 1
ATOM 1832 C C . GLY A 1 234 ? 12.998 -10.325 16.274 1.00 40.38 234 GLY A C 1
ATOM 1833 O O . GLY A 1 234 ? 12.762 -9.133 16.129 1.00 40.38 234 GLY A O 1
ATOM 1834 N N . GLY A 1 235 ? 12.250 -11.087 17.085 1.00 47.56 235 GLY A N 1
ATOM 1835 C CA . GLY A 1 235 ? 11.372 -10.564 18.159 1.00 47.56 235 GLY A CA 1
ATOM 1836 C C . GLY A 1 235 ? 9.993 -9.968 17.803 1.00 47.56 235 GLY A C 1
ATOM 1837 O O . GLY A 1 235 ? 9.147 -9.852 18.685 1.00 47.56 235 GLY A O 1
ATOM 1838 N N . MET A 1 236 ? 9.705 -9.641 16.540 1.00 51.19 236 MET A N 1
ATOM 1839 C CA . MET A 1 236 ? 8.478 -8.908 16.152 1.00 51.19 236 MET A CA 1
ATOM 1840 C C . MET A 1 236 ? 7.145 -9.667 16.308 1.00 51.19 236 MET A C 1
ATOM 1842 O O . MET A 1 236 ? 6.098 -9.034 16.440 1.00 51.19 236 MET A O 1
ATOM 1846 N N . LEU A 1 237 ? 7.161 -11.004 16.344 1.00 53.41 237 LEU A N 1
ATOM 1847 C CA . LEU A 1 237 ? 5.949 -11.811 16.556 1.00 53.41 237 LEU A CA 1
ATOM 1848 C C . LEU A 1 237 ? 5.295 -11.504 17.914 1.00 53.41 237 LEU A C 1
ATOM 1850 O O . LEU A 1 237 ? 4.079 -11.382 18.006 1.00 53.41 237 LEU A O 1
ATOM 1854 N N . THR A 1 238 ? 6.109 -11.314 18.949 1.00 60.19 238 THR A N 1
ATOM 1855 C CA . THR A 1 238 ? 5.652 -11.059 20.318 1.00 60.19 238 THR A CA 1
ATOM 1856 C C . THR A 1 238 ? 4.885 -9.743 20.433 1.00 60.19 238 THR A C 1
ATOM 1858 O O . THR A 1 238 ? 3.826 -9.694 21.051 1.00 60.19 238 THR A O 1
ATOM 1861 N N . ARG A 1 239 ? 5.383 -8.684 19.783 1.00 60.69 239 ARG A N 1
ATOM 1862 C CA . ARG A 1 239 ? 4.733 -7.366 19.719 1.00 60.69 239 ARG A CA 1
ATOM 1863 C C . ARG A 1 239 ? 3.374 -7.442 19.031 1.00 60.69 239 ARG A C 1
ATOM 1865 O O . ARG A 1 239 ? 2.391 -6.924 19.540 1.00 60.69 239 ARG A O 1
ATOM 1872 N N . ALA A 1 240 ? 3.335 -8.110 17.881 1.00 59.53 240 ALA A N 1
ATOM 1873 C CA . ALA A 1 240 ? 2.122 -8.265 17.093 1.00 59.53 240 ALA A CA 1
ATOM 1874 C C . ALA A 1 240 ? 1.058 -9.100 17.819 1.00 59.53 240 ALA A C 1
ATOM 1876 O O . ALA A 1 240 ? -0.128 -8.809 17.704 1.00 59.53 240 ALA A O 1
ATOM 1877 N N . MET A 1 241 ? 1.477 -10.114 18.582 1.00 65.38 241 MET A N 1
ATOM 1878 C CA . MET A 1 241 ? 0.585 -10.862 19.469 1.00 65.38 241 MET A CA 1
ATOM 1879 C C . MET A 1 241 ? 0.063 -9.983 20.604 1.00 65.38 241 MET A C 1
ATOM 1881 O O . MET A 1 241 ? -1.128 -10.029 20.882 1.00 65.38 241 MET A O 1
ATOM 1885 N N . PHE A 1 242 ? 0.921 -9.146 21.198 1.00 71.19 242 PHE A N 1
ATOM 1886 C CA . PHE A 1 242 ? 0.504 -8.205 22.235 1.00 71.19 242 PHE A CA 1
ATOM 1887 C C . PHE A 1 242 ? -0.599 -7.267 21.726 1.00 71.19 242 PHE A C 1
ATOM 1889 O O . PHE A 1 242 ? -1.696 -7.250 22.270 1.00 71.19 242 PHE A O 1
ATOM 1896 N N . ASP A 1 243 ? -0.347 -6.580 20.610 1.00 65.06 243 ASP A N 1
ATOM 1897 C CA . ASP A 1 243 ? -1.300 -5.645 19.992 1.00 65.06 243 ASP A CA 1
ATOM 1898 C C . ASP A 1 243 ? -2.557 -6.352 19.427 1.00 65.06 243 ASP A C 1
ATOM 1900 O O . ASP A 1 243 ? -3.554 -5.714 19.089 1.00 65.06 243 ASP A O 1
ATOM 1904 N N . ALA A 1 244 ? -2.517 -7.673 19.227 1.00 67.25 244 ALA A N 1
ATOM 1905 C CA . ALA A 1 244 ? -3.681 -8.451 18.803 1.00 67.25 244 ALA A CA 1
ATOM 1906 C C . ALA A 1 244 ? -4.579 -8.865 19.972 1.00 67.25 244 ALA A C 1
ATOM 1908 O O . ALA A 1 244 ? -5.770 -9.080 19.756 1.00 67.25 244 ALA A O 1
ATOM 1909 N N . TRP A 1 245 ? -4.012 -9.010 21.166 1.00 76.88 245 TRP A N 1
ATOM 1910 C CA . TRP A 1 245 ? -4.730 -9.424 22.368 1.00 76.88 245 TRP A CA 1
ATOM 1911 C C . TRP A 1 245 ? -5.200 -8.250 23.224 1.00 76.88 245 TRP A C 1
ATOM 1913 O O . TRP A 1 245 ? -6.059 -8.458 24.069 1.00 76.88 245 TRP A O 1
ATOM 1923 N N . ASP A 1 246 ? -4.661 -7.052 22.996 1.00 78.44 246 ASP A N 1
ATOM 1924 C CA . ASP A 1 246 ? -5.058 -5.811 23.668 1.00 78.44 246 ASP A CA 1
ATOM 1925 C C . ASP A 1 246 ? -6.372 -5.337 23.043 1.00 78.44 246 ASP A C 1
ATOM 1927 O O . ASP A 1 246 ? -6.394 -4.681 21.995 1.00 78.44 246 ASP A O 1
ATOM 1931 N N . THR A 1 247 ? -7.484 -5.815 23.604 1.00 71.00 247 THR A N 1
ATOM 1932 C CA . THR A 1 247 ? -8.801 -5.686 22.969 1.00 71.00 247 THR A CA 1
ATOM 1933 C C . THR A 1 247 ? -9.447 -4.333 23.216 1.00 71.00 247 THR A C 1
ATOM 1935 O O . THR A 1 247 ? -10.236 -3.878 22.383 1.00 71.00 247 THR A O 1
ATOM 1938 N N . ASP A 1 248 ? -9.105 -3.681 24.323 1.00 76.25 248 ASP A N 1
ATOM 1939 C CA . ASP A 1 248 ? -9.583 -2.347 24.677 1.00 76.25 248 ASP A CA 1
ATOM 1940 C C . ASP A 1 248 ? -8.593 -1.229 24.293 1.00 76.25 248 ASP A C 1
ATOM 1942 O O . ASP A 1 248 ? -8.958 -0.047 24.306 1.00 76.25 248 ASP A O 1
ATOM 1946 N N . ASN A 1 249 ? -7.395 -1.606 23.827 1.00 67.75 249 ASN A N 1
ATOM 1947 C CA . ASN A 1 249 ? -6.338 -0.721 23.352 1.00 67.75 249 ASN A CA 1
ATOM 1948 C C . ASN A 1 249 ? -5.827 0.222 24.463 1.00 67.75 249 ASN A C 1
ATOM 1950 O O . ASN A 1 249 ? -5.430 1.367 24.198 1.00 67.75 249 ASN A O 1
ATOM 1954 N N . ASP A 1 250 ? -5.820 -0.252 25.712 1.00 78.12 250 ASP A N 1
ATOM 1955 C CA . ASP A 1 250 ? -5.287 0.457 26.878 1.00 78.12 250 ASP A CA 1
ATOM 1956 C C . ASP A 1 250 ? -3.756 0.301 27.041 1.00 78.12 250 ASP A C 1
ATOM 1958 O O . ASP A 1 250 ? -3.135 0.976 27.873 1.00 78.12 250 ASP A O 1
ATOM 1962 N N . ARG A 1 251 ? -3.124 -0.506 26.172 1.00 79.19 251 ARG A N 1
ATOM 1963 C CA . ARG A 1 251 ? -1.695 -0.870 26.171 1.00 79.19 251 ARG A CA 1
ATOM 1964 C C . ARG A 1 251 ? -1.270 -1.746 27.341 1.00 79.19 251 ARG A C 1
ATOM 1966 O O . ARG A 1 251 ? -0.083 -1.766 27.702 1.00 79.19 251 ARG A O 1
ATOM 1973 N N . ARG A 1 252 ? -2.201 -2.488 27.919 1.00 83.50 252 ARG A N 1
ATOM 1974 C CA . ARG A 1 252 ? -1.978 -3.499 28.941 1.00 83.50 252 ARG A CA 1
ATOM 1975 C C . ARG A 1 252 ? -2.775 -4.739 28.558 1.00 83.50 252 ARG A C 1
ATOM 1977 O O . ARG A 1 252 ? -3.850 -4.673 27.999 1.00 83.50 252 ARG A O 1
ATOM 1984 N N . LEU A 1 253 ? -2.223 -5.903 28.864 1.00 80.44 253 LEU A N 1
ATOM 1985 C CA . LEU A 1 253 ? -2.953 -7.154 28.718 1.00 80.44 253 LEU A CA 1
ATOM 1986 C C . LEU A 1 253 ? -3.316 -7.676 30.084 1.00 80.44 253 LEU A C 1
ATOM 1988 O O . LEU A 1 253 ? -2.428 -7.973 30.890 1.00 80.44 253 LEU A O 1
ATOM 1992 N N . THR A 1 254 ? -4.606 -7.820 30.339 1.00 85.44 254 THR A N 1
ATOM 1993 C CA . THR A 1 254 ? -5.088 -8.553 31.505 1.00 85.44 254 THR A CA 1
ATOM 1994 C C . THR A 1 254 ? -4.859 -10.057 31.335 1.00 85.44 254 THR A C 1
ATOM 1996 O O . THR A 1 254 ? -4.719 -10.576 30.224 1.00 85.44 254 THR A O 1
ATOM 1999 N N . VAL A 1 255 ? -4.850 -10.801 32.446 1.00 81.44 255 VAL A N 1
ATOM 2000 C CA . VAL A 1 255 ? -4.809 -12.277 32.396 1.00 81.44 255 VAL A CA 1
ATOM 2001 C C . VAL A 1 255 ? -5.976 -12.830 31.568 1.00 81.44 255 VAL A C 1
ATOM 2003 O O . VAL A 1 255 ? -5.779 -13.750 30.778 1.00 81.44 255 VAL A O 1
ATOM 2006 N N . ALA A 1 256 ? -7.163 -12.227 31.684 1.00 80.81 256 ALA A N 1
ATOM 2007 C CA . ALA A 1 256 ? -8.348 -12.638 30.937 1.00 80.81 256 ALA A CA 1
ATOM 2008 C C . ALA A 1 256 ? -8.182 -12.454 29.418 1.00 80.81 256 ALA A C 1
ATOM 2010 O O . ALA A 1 256 ? -8.535 -13.348 28.650 1.00 80.81 256 ALA A O 1
ATOM 2011 N N . GLU A 1 257 ? -7.611 -11.333 28.976 1.00 79.69 257 GLU A N 1
ATOM 2012 C CA . GLU A 1 257 ? -7.336 -11.079 27.556 1.00 79.69 257 GLU A CA 1
ATOM 2013 C C . GLU A 1 257 ? -6.266 -12.010 26.995 1.00 79.69 257 GLU A C 1
ATOM 2015 O O . GLU A 1 257 ? -6.422 -12.543 25.896 1.00 79.69 257 GLU A O 1
ATOM 2020 N N . LEU A 1 258 ? -5.209 -12.275 27.768 1.00 78.81 258 LEU A N 1
ATOM 2021 C CA . LEU A 1 258 ? -4.192 -13.254 27.396 1.00 78.81 258 LEU A CA 1
ATOM 2022 C C . LEU A 1 258 ? -4.795 -14.655 27.241 1.00 78.81 258 LEU A C 1
ATOM 2024 O O . LEU A 1 258 ? -4.543 -15.332 26.243 1.00 78.81 258 LEU A O 1
ATOM 2028 N N . GLU A 1 259 ? -5.609 -15.099 28.199 1.00 80.62 259 GLU A N 1
ATOM 2029 C CA . GLU A 1 259 ? -6.274 -16.405 28.152 1.00 80.62 259 GLU A CA 1
ATOM 2030 C C . GLU A 1 259 ? -7.264 -16.506 26.988 1.00 80.62 259 GLU A C 1
ATOM 2032 O O . GLU A 1 259 ? -7.284 -17.522 26.287 1.00 80.62 259 GLU A O 1
ATOM 2037 N N . ALA A 1 260 ? -8.040 -15.449 26.733 1.00 77.25 260 ALA A N 1
ATOM 2038 C CA . ALA A 1 260 ? -8.949 -15.370 25.595 1.00 77.25 260 ALA A CA 1
ATOM 2039 C C . ALA A 1 260 ? -8.187 -15.410 24.261 1.00 77.25 260 ALA A C 1
ATOM 2041 O O . ALA A 1 260 ? -8.544 -16.187 23.372 1.00 77.25 260 ALA A O 1
ATOM 2042 N N . GLY A 1 261 ? -7.100 -14.643 24.142 1.00 74.31 261 GLY A N 1
ATOM 2043 C CA . GLY A 1 261 ? -6.226 -14.610 22.972 1.00 74.31 261 GLY A CA 1
ATOM 2044 C C . GLY A 1 261 ? -5.561 -15.958 22.687 1.00 74.31 261 GLY A C 1
ATOM 2045 O O . GLY A 1 261 ? -5.576 -16.437 21.550 1.00 74.31 261 GLY A O 1
ATOM 2046 N N . ILE A 1 262 ? -5.046 -16.631 23.722 1.00 74.25 262 ILE A N 1
ATOM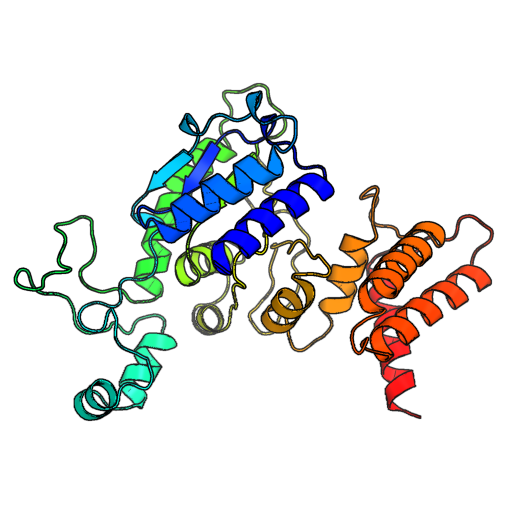 2047 C CA . ILE A 1 262 ? -4.495 -17.993 23.623 1.00 74.25 262 ILE A CA 1
ATOM 2048 C C . ILE A 1 262 ? -5.591 -18.993 23.251 1.00 74.25 262 ILE A C 1
ATOM 2050 O O . ILE A 1 262 ? -5.370 -19.854 22.400 1.00 74.25 262 ILE A O 1
ATOM 2054 N N . GLY A 1 263 ? -6.767 -18.900 23.872 1.00 70.94 263 GLY A N 1
ATOM 2055 C CA . GLY A 1 263 ? -7.908 -19.770 23.593 1.00 70.94 263 GLY A CA 1
ATOM 2056 C C . GLY A 1 263 ? -8.399 -19.649 22.150 1.00 70.94 263 GLY A C 1
ATOM 2057 O O . GLY A 1 263 ? -8.694 -20.668 21.523 1.00 70.94 263 GLY A O 1
ATOM 2058 N N . GLY A 1 264 ? -8.425 -18.425 21.615 1.00 69.38 264 GLY A N 1
ATOM 2059 C CA . GLY A 1 264 ? -8.702 -18.137 20.208 1.00 69.38 264 GLY A CA 1
ATOM 2060 C C . GLY A 1 264 ? -7.718 -18.851 19.290 1.00 69.38 264 GLY A C 1
ATOM 2061 O O . GLY A 1 264 ? -8.139 -19.660 18.464 1.00 69.38 264 GLY A O 1
ATOM 2062 N N . LEU A 1 265 ? -6.414 -18.669 19.530 1.00 64.31 265 LEU A N 1
ATOM 2063 C CA . LEU A 1 265 ? -5.378 -19.372 18.770 1.00 64.31 265 LEU A CA 1
ATOM 2064 C C . LEU A 1 265 ? -5.574 -20.896 18.848 1.00 64.31 265 LEU A C 1
ATOM 2066 O O . LEU A 1 265 ? -5.667 -21.563 17.824 1.00 64.31 265 LEU A O 1
ATOM 2070 N N . VAL A 1 266 ? -5.688 -21.479 20.045 1.00 64.38 266 VAL A N 1
ATOM 2071 C CA . VAL A 1 266 ? -5.784 -22.943 20.220 1.00 64.38 266 VAL A CA 1
ATOM 2072 C C . VAL A 1 266 ? -6.989 -23.547 19.492 1.00 64.38 266 VAL A C 1
ATOM 2074 O O . VAL A 1 266 ? -6.842 -24.593 18.857 1.00 64.38 266 VAL A O 1
ATOM 2077 N N . LYS A 1 267 ? -8.168 -22.915 19.564 1.00 63.03 267 LYS A N 1
ATOM 2078 C CA . LYS A 1 267 ? -9.377 -23.402 18.874 1.00 63.03 267 LYS A CA 1
ATOM 2079 C C . LYS A 1 267 ? -9.185 -23.428 17.362 1.00 63.03 267 LYS A C 1
ATOM 2081 O O . LYS A 1 267 ? -9.553 -24.403 16.705 1.00 63.03 267 LYS A O 1
ATOM 2086 N N . GLU A 1 268 ? -8.563 -22.386 16.837 1.00 54.53 268 GLU A N 1
ATOM 2087 C CA . GLU A 1 268 ? -8.328 -22.189 15.413 1.00 54.53 268 GLU A CA 1
ATOM 2088 C C . GLU A 1 268 ? -7.281 -23.155 14.832 1.00 54.53 268 GLU A C 1
ATOM 2090 O O . GLU A 1 268 ? -7.376 -23.591 13.684 1.00 54.53 268 GLU A O 1
ATOM 2095 N N . TYR A 1 269 ? -6.326 -23.586 15.656 1.00 51.72 269 TYR A N 1
ATOM 2096 C CA . TYR A 1 269 ? -5.262 -24.516 15.274 1.00 51.72 269 TYR A CA 1
ATOM 2097 C C . TYR A 1 269 ? -5.573 -25.999 15.514 1.00 51.72 269 TYR A C 1
ATOM 2099 O O . TYR A 1 269 ? -4.723 -26.837 15.221 1.00 51.72 269 TYR A O 1
ATOM 2107 N N . SER A 1 270 ? -6.769 -26.367 15.981 1.00 49.00 270 SER A N 1
ATOM 2108 C CA . SER A 1 270 ? -7.151 -27.775 16.220 1.00 49.00 270 SER A CA 1
ATOM 2109 C C . SER A 1 270 ? -6.963 -28.710 15.003 1.00 49.00 270 SER A C 1
ATOM 2111 O O . SER A 1 270 ? -6.869 -29.922 15.183 1.00 49.00 270 SER A O 1
ATOM 2113 N N . ASN A 1 271 ? -6.795 -28.158 13.790 1.00 46.66 271 ASN A N 1
ATOM 2114 C CA . ASN A 1 271 ? -6.534 -28.888 12.543 1.00 46.66 271 ASN A CA 1
ATOM 2115 C C . ASN A 1 271 ? -5.150 -28.643 11.888 1.00 46.66 271 ASN A C 1
ATOM 2117 O O . ASN A 1 271 ? -4.920 -29.119 10.774 1.00 46.66 271 ASN A O 1
ATOM 2121 N N . LYS A 1 272 ? -4.211 -27.910 12.512 1.00 46.22 272 LYS A N 1
ATOM 2122 C CA . LYS A 1 272 ? -2.856 -27.668 11.960 1.00 46.22 272 LYS A CA 1
ATOM 2123 C C . LYS A 1 272 ? -1.778 -27.718 13.044 1.00 46.22 272 LYS A C 1
ATOM 2125 O O . LYS A 1 272 ? -2.034 -27.420 14.203 1.00 46.22 272 LYS A O 1
ATOM 2130 N N . ARG A 1 273 ? -0.549 -28.089 12.654 1.00 44.94 273 ARG A N 1
ATOM 2131 C CA . ARG A 1 273 ? 0.629 -28.117 13.540 1.00 44.94 273 ARG A CA 1
ATOM 2132 C C . ARG A 1 273 ? 0.853 -26.717 14.113 1.00 44.94 273 ARG A C 1
ATOM 2134 O O . ARG A 1 273 ? 1.349 -25.827 13.429 1.00 44.94 273 ARG A O 1
ATOM 2141 N N . LEU A 1 274 ? 0.426 -26.539 15.350 1.00 51.75 274 LEU A N 1
ATOM 2142 C CA . LEU A 1 274 ? 0.643 -25.337 16.129 1.00 51.75 274 LEU A CA 1
ATOM 2143 C C . LEU A 1 274 ? 2.137 -25.219 16.427 1.00 51.75 274 LEU A C 1
ATOM 2145 O O . LEU A 1 274 ? 2.785 -26.225 16.722 1.00 51.75 274 LEU A O 1
ATOM 2149 N N . ASP A 1 275 ? 2.687 -24.009 16.358 1.00 56.84 275 ASP A N 1
ATOM 2150 C CA . ASP A 1 275 ? 4.045 -23.769 16.832 1.00 56.84 275 ASP A CA 1
ATOM 2151 C C . ASP A 1 275 ? 4.037 -23.894 18.364 1.00 56.84 275 ASP A C 1
ATOM 2153 O O . ASP A 1 275 ? 3.659 -22.970 19.091 1.00 56.84 275 ASP A O 1
ATOM 2157 N N . CYS A 1 276 ? 4.354 -25.096 18.858 1.00 58.81 276 CYS A N 1
ATOM 2158 C CA . CYS A 1 276 ? 4.299 -25.462 20.274 1.00 58.81 276 CYS A CA 1
ATOM 2159 C C . CYS A 1 276 ? 5.066 -24.472 21.162 1.00 58.81 276 CYS A C 1
ATOM 2161 O O . CYS A 1 276 ? 4.711 -24.290 22.327 1.00 58.81 276 CYS A O 1
ATOM 2163 N N . VAL A 1 277 ? 6.076 -23.801 20.601 1.00 54.12 277 VAL A N 1
ATOM 2164 C CA . VAL A 1 277 ? 6.913 -22.818 21.289 1.00 54.12 277 VAL A CA 1
ATOM 2165 C C . VAL A 1 277 ? 6.127 -21.548 21.617 1.00 54.12 277 VAL A C 1
ATOM 2167 O O . VAL A 1 277 ? 6.174 -21.080 22.752 1.00 54.12 277 VAL A O 1
ATOM 2170 N N . VAL A 1 278 ? 5.335 -21.025 20.677 1.00 60.62 278 VAL A N 1
ATOM 2171 C CA . VAL A 1 278 ? 4.535 -19.802 20.877 1.00 60.62 278 VAL A CA 1
ATOM 2172 C C . VAL A 1 278 ? 3.498 -20.003 21.984 1.00 60.62 278 VAL A C 1
ATOM 2174 O O . VAL A 1 278 ? 3.360 -19.165 22.877 1.00 60.62 278 VAL A O 1
ATOM 2177 N N . LEU A 1 279 ? 2.818 -21.154 21.985 1.00 67.31 279 LEU A N 1
ATOM 2178 C CA . LEU A 1 279 ? 1.888 -21.505 23.060 1.0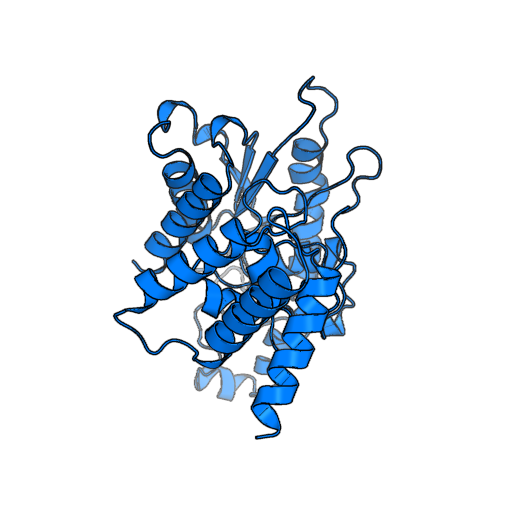0 67.31 279 LEU A CA 1
ATOM 2179 C C . LEU A 1 279 ? 2.578 -21.702 24.402 1.00 67.31 279 LEU A C 1
ATOM 2181 O O . LEU A 1 279 ? 2.032 -21.288 25.423 1.00 67.31 279 LEU A O 1
ATOM 2185 N N . ALA A 1 280 ? 3.733 -22.369 24.423 1.00 62.75 280 ALA A N 1
ATOM 2186 C CA . ALA A 1 280 ? 4.468 -22.612 25.657 1.00 62.75 280 ALA A CA 1
ATOM 2187 C C . ALA A 1 280 ? 4.906 -21.291 26.305 1.00 62.75 280 ALA A C 1
ATOM 2189 O O . ALA A 1 280 ? 4.712 -21.114 27.509 1.00 62.75 280 ALA A O 1
ATOM 2190 N N . VAL A 1 281 ? 5.404 -20.347 25.498 1.00 65.19 281 VAL A N 1
ATOM 2191 C CA . VAL A 1 281 ? 5.776 -18.993 25.931 1.00 65.19 281 VAL A CA 1
ATOM 2192 C C . VAL A 1 281 ? 4.560 -18.240 26.472 1.00 65.19 281 VAL A C 1
ATOM 2194 O O . VAL A 1 281 ? 4.581 -17.797 27.619 1.00 65.19 281 VAL A O 1
ATOM 2197 N N . ALA A 1 282 ? 3.467 -18.160 25.710 1.00 69.69 282 ALA A N 1
ATOM 2198 C CA . ALA A 1 282 ? 2.266 -17.436 26.127 1.00 69.69 282 ALA A CA 1
ATOM 2199 C C . ALA A 1 282 ? 1.643 -18.013 27.414 1.00 69.69 282 ALA A C 1
ATOM 2201 O O . ALA A 1 282 ? 1.319 -17.274 28.345 1.00 69.69 282 ALA A O 1
ATOM 2202 N N . LYS A 1 283 ? 1.555 -19.348 27.522 1.00 73.44 283 LYS A N 1
ATOM 2203 C CA . LYS A 1 283 ? 1.066 -20.039 28.729 1.00 73.44 283 LYS A CA 1
ATOM 2204 C C . LYS A 1 283 ? 1.993 -19.873 29.932 1.00 73.44 283 LYS A C 1
ATOM 2206 O O . LYS A 1 283 ? 1.529 -19.971 31.066 1.00 73.44 283 LYS A O 1
ATOM 2211 N N . LYS A 1 284 ? 3.303 -19.709 29.729 1.00 74.81 284 LYS A N 1
ATOM 2212 C CA . LYS A 1 284 ? 4.252 -19.427 30.816 1.00 74.81 284 LYS A CA 1
ATOM 2213 C C . LYS A 1 284 ? 4.038 -18.012 31.358 1.00 74.81 284 LYS A C 1
ATOM 2215 O O . LYS A 1 284 ? 3.850 -17.874 32.560 1.00 74.81 284 LYS A O 1
ATOM 2220 N N . ILE A 1 285 ? 3.927 -17.017 30.475 1.00 74.12 285 ILE A N 1
ATOM 2221 C CA . ILE A 1 285 ? 3.649 -15.620 30.849 1.00 74.12 285 ILE A CA 1
ATOM 2222 C C . ILE A 1 285 ? 2.336 -15.506 31.635 1.00 74.12 285 ILE A C 1
ATOM 2224 O O . ILE A 1 285 ? 2.313 -14.874 32.687 1.00 74.12 285 ILE A O 1
ATOM 2228 N N . CYS A 1 286 ? 1.263 -16.170 31.185 1.00 77.06 286 CYS A N 1
ATOM 2229 C CA . CYS A 1 286 ? -0.017 -16.172 31.909 1.00 77.06 286 CYS A CA 1
ATOM 2230 C C . CYS A 1 286 ? 0.112 -16.748 33.323 1.00 77.06 286 CYS A C 1
ATOM 2232 O O . CYS A 1 286 ? -0.401 -16.170 34.275 1.00 77.06 286 CYS A O 1
ATOM 2234 N N . ARG A 1 287 ? 0.822 -17.876 33.470 1.00 77.75 287 ARG A N 1
ATOM 2235 C CA . ARG A 1 287 ? 1.041 -18.520 34.774 1.00 77.75 287 ARG A CA 1
ATOM 2236 C C . ARG A 1 287 ? 1.850 -17.638 35.721 1.00 77.75 287 ARG A C 1
ATOM 2238 O O . ARG A 1 287 ? 1.500 -17.542 36.890 1.00 77.75 287 ARG A O 1
ATOM 2245 N N . GLU A 1 288 ? 2.907 -16.998 35.231 1.00 77.81 288 GLU A N 1
ATOM 2246 C CA . GLU A 1 288 ? 3.734 -16.084 36.028 1.00 77.81 288 GLU A CA 1
ATOM 2247 C C . GLU A 1 288 ? 2.937 -14.850 36.470 1.00 77.81 288 GLU A C 1
ATOM 2249 O O . GLU A 1 288 ? 2.953 -14.502 37.647 1.00 77.81 288 GLU A O 1
ATOM 2254 N N . LEU A 1 289 ? 2.154 -14.249 35.569 1.00 74.56 289 LEU A N 1
ATOM 2255 C CA . LEU A 1 289 ? 1.289 -13.112 35.899 1.00 74.56 289 LEU A CA 1
ATOM 2256 C C . LEU A 1 289 ? 0.199 -13.472 36.913 1.00 74.56 289 LEU A C 1
ATOM 2258 O O . LEU A 1 289 ? -0.059 -12.693 37.829 1.00 74.56 289 LEU A O 1
ATOM 2262 N N . ALA A 1 290 ? -0.401 -14.657 36.791 1.00 73.44 290 ALA A N 1
ATOM 2263 C CA . ALA A 1 290 ? -1.393 -15.152 37.742 1.00 73.44 290 ALA A CA 1
ATOM 2264 C C . ALA A 1 290 ? -0.799 -15.440 39.135 1.00 73.44 290 ALA A C 1
ATOM 2266 O O . ALA A 1 290 ? -1.512 -15.351 40.132 1.00 73.44 290 ALA A O 1
ATOM 2267 N N . MET A 1 291 ? 0.495 -15.777 39.222 1.00 72.06 291 MET A N 1
ATOM 2268 C CA . MET A 1 291 ? 1.193 -15.974 40.499 1.00 72.06 291 MET A CA 1
ATOM 2269 C C . MET A 1 291 ? 1.654 -14.656 41.137 1.00 72.06 291 MET A C 1
ATOM 2271 O O . MET A 1 291 ? 1.656 -14.539 42.361 1.00 72.06 291 MET A O 1
ATOM 2275 N N . GLU A 1 292 ? 2.047 -13.668 40.333 1.00 68.88 292 GLU A N 1
ATOM 2276 C CA . GLU A 1 292 ? 2.601 -12.392 40.808 1.00 68.88 292 GLU A CA 1
ATOM 2277 C C . GLU A 1 292 ? 1.532 -11.349 41.156 1.00 68.88 292 GLU A C 1
ATOM 2279 O O . GLU A 1 292 ? 1.759 -10.487 42.008 1.00 68.88 292 GLU A O 1
ATOM 2284 N N . CYS A 1 293 ? 0.365 -11.397 40.512 1.00 52.81 293 CYS A N 1
ATOM 2285 C CA . CYS A 1 293 ? -0.676 -10.391 40.669 1.00 52.81 293 CYS A CA 1
ATOM 2286 C C . CYS A 1 293 ? -1.971 -10.993 41.228 1.00 52.81 293 CYS A C 1
ATOM 2288 O O . CYS A 1 293 ? -2.586 -11.880 40.644 1.00 52.81 293 CYS A O 1
ATOM 2290 N N . LYS A 1 294 ? -2.437 -10.419 42.346 1.00 54.97 294 LYS A N 1
ATOM 2291 C CA . LYS A 1 294 ? -3.844 -10.452 42.798 1.00 54.97 294 LYS A CA 1
ATOM 2292 C C . LYS A 1 294 ? -4.811 -10.198 41.612 1.00 54.97 294 LYS A C 1
ATOM 2294 O O . LYS A 1 294 ? -4.361 -9.586 40.650 1.00 54.97 294 LYS A O 1
ATOM 2299 N N . PRO A 1 295 ? -6.113 -10.568 41.690 1.00 52.81 295 PRO A N 1
ATOM 2300 C CA . PRO A 1 295 ? -7.031 -10.848 40.559 1.00 52.81 295 PRO A CA 1
ATOM 2301 C C . PRO A 1 295 ? -7.145 -9.872 39.361 1.00 52.81 295 PRO A C 1
ATOM 2303 O O . PRO A 1 295 ? -7.840 -10.193 38.406 1.00 52.81 295 PRO A O 1
ATOM 2306 N N . ASN A 1 296 ? -6.468 -8.722 39.375 1.00 61.28 296 ASN A N 1
ATOM 2307 C CA . ASN A 1 296 ? -6.438 -7.692 38.334 1.00 61.28 296 ASN A CA 1
ATOM 2308 C C . ASN A 1 296 ? -5.035 -7.527 37.704 1.00 61.28 296 ASN A C 1
ATOM 2310 O O . ASN A 1 296 ? -4.623 -6.412 37.379 1.00 61.28 296 ASN A O 1
ATOM 2314 N N . GLY A 1 297 ? -4.256 -8.606 37.594 1.00 71.25 297 GLY A N 1
ATOM 2315 C CA . GLY A 1 297 ? -2.925 -8.560 36.986 1.00 71.25 297 GLY A CA 1
ATOM 2316 C C . GLY A 1 297 ? -2.971 -8.139 35.518 1.00 71.25 297 GLY A C 1
ATOM 2317 O O . GLY A 1 297 ? -3.718 -8.725 34.733 1.00 71.25 297 GLY A O 1
ATOM 2318 N N . SER A 1 298 ? -2.155 -7.147 35.154 1.00 81.69 298 SER A N 1
ATOM 2319 C CA . SER A 1 298 ? -1.952 -6.728 33.767 1.00 81.69 298 SER A CA 1
ATOM 2320 C C . SER A 1 298 ? -0.472 -6.526 33.450 1.00 81.69 298 SER A C 1
ATOM 2322 O O . SER A 1 298 ? 0.317 -6.147 34.320 1.00 81.69 298 SER A O 1
ATOM 2324 N N . ILE A 1 299 ? -0.093 -6.771 32.199 1.00 84.69 299 ILE A N 1
ATOM 2325 C CA . ILE A 1 299 ? 1.281 -6.643 31.707 1.00 84.69 299 ILE A CA 1
ATOM 2326 C C . ILE A 1 299 ? 1.342 -5.607 30.589 1.00 84.69 299 ILE A C 1
ATOM 2328 O O . ILE A 1 299 ? 0.496 -5.604 29.700 1.00 84.69 299 ILE A O 1
ATOM 2332 N N . ASP A 1 300 ? 2.333 -4.718 30.628 1.00 85.12 300 ASP A N 1
ATOM 2333 C CA . ASP A 1 300 ? 2.585 -3.803 29.516 1.00 85.12 300 ASP A CA 1
ATOM 2334 C C . ASP A 1 300 ? 3.436 -4.469 28.425 1.00 85.12 300 ASP A C 1
ATOM 2336 O O . ASP A 1 300 ? 4.056 -5.518 28.619 1.00 85.12 300 ASP A O 1
ATOM 2340 N N . GLN A 1 301 ? 3.477 -3.844 27.251 1.00 76.31 301 GLN A N 1
ATOM 2341 C CA . GLN A 1 301 ? 4.153 -4.395 26.079 1.00 76.31 301 GLN A CA 1
ATOM 2342 C C . GLN A 1 301 ? 5.642 -4.668 26.303 1.00 76.31 301 GLN A C 1
ATOM 2344 O O . GLN A 1 301 ? 6.172 -5.667 25.818 1.00 76.31 301 GLN A O 1
ATOM 2349 N N . LYS A 1 302 ? 6.324 -3.786 27.037 1.00 70.94 302 LYS A N 1
ATOM 2350 C CA . LYS A 1 302 ? 7.768 -3.881 27.265 1.00 70.94 302 LYS A CA 1
ATOM 2351 C C . LYS A 1 302 ? 8.084 -5.067 28.171 1.00 70.94 302 LYS A C 1
ATOM 2353 O O . LYS A 1 302 ? 9.026 -5.817 27.918 1.00 70.94 302 LYS A O 1
ATOM 2358 N N . GLU A 1 303 ? 7.281 -5.247 29.209 1.00 76.06 303 GLU A N 1
ATOM 2359 C CA . GLU A 1 303 ? 7.402 -6.366 30.131 1.00 76.06 303 GLU A CA 1
ATOM 2360 C C . GLU A 1 303 ? 6.998 -7.691 29.467 1.00 76.06 303 GLU A C 1
ATOM 2362 O O . GLU A 1 303 ? 7.674 -8.705 29.648 1.00 76.06 303 GLU A O 1
ATOM 2367 N N . PHE A 1 304 ? 5.971 -7.685 28.613 1.00 79.06 304 PHE A N 1
ATOM 2368 C CA . PHE A 1 304 ? 5.570 -8.855 27.829 1.00 79.06 304 PHE A CA 1
ATOM 2369 C C . PHE A 1 304 ? 6.671 -9.304 26.856 1.00 79.06 304 PHE A C 1
ATOM 2371 O O . PHE A 1 304 ? 7.006 -10.488 26.802 1.00 79.06 304 PHE A O 1
ATOM 2378 N N . GLU A 1 305 ? 7.300 -8.366 26.142 1.00 69.81 305 GLU A N 1
ATOM 2379 C CA . GLU A 1 305 ? 8.452 -8.633 25.271 1.00 69.81 305 GLU A CA 1
ATOM 2380 C C . GLU A 1 305 ? 9.637 -9.234 26.038 1.00 69.81 305 GLU A C 1
ATOM 2382 O O . GLU A 1 305 ? 10.259 -10.201 25.575 1.00 69.81 305 GLU A O 1
ATOM 2387 N N . ARG A 1 306 ? 9.937 -8.691 27.226 1.00 71.12 306 ARG A N 1
ATOM 2388 C CA . ARG A 1 306 ? 11.008 -9.183 28.100 1.00 71.12 306 ARG A CA 1
ATOM 2389 C C . ARG A 1 306 ? 10.747 -10.627 28.529 1.00 71.12 306 ARG A C 1
ATOM 2391 O O . ARG A 1 306 ? 11.600 -11.489 28.302 1.00 71.12 306 ARG A O 1
ATOM 2398 N N . ARG A 1 307 ? 9.559 -10.910 29.078 1.00 76.94 307 ARG A N 1
ATOM 2399 C CA . ARG A 1 307 ? 9.183 -12.255 29.550 1.00 76.94 307 ARG A CA 1
ATOM 2400 C C . ARG A 1 307 ? 9.112 -13.268 28.416 1.00 76.94 307 ARG A C 1
ATOM 2402 O O . ARG A 1 307 ? 9.591 -14.388 28.568 1.00 76.94 307 ARG A O 1
ATOM 2409 N N . ALA A 1 308 ? 8.593 -12.880 27.253 1.00 68.38 308 ALA A N 1
ATOM 2410 C CA . ALA A 1 308 ? 8.578 -13.747 26.079 1.00 68.38 308 ALA A CA 1
ATOM 2411 C C . ALA A 1 308 ? 9.994 -14.117 25.617 1.00 68.38 308 ALA A C 1
ATOM 2413 O O . ALA A 1 308 ? 10.258 -15.276 25.300 1.00 68.38 308 ALA A O 1
ATOM 2414 N N . SER A 1 309 ? 10.919 -13.155 25.630 1.00 62.97 309 SER A N 1
ATOM 2415 C CA . SER A 1 309 ? 12.322 -13.378 25.260 1.00 62.97 309 SER A CA 1
ATOM 2416 C C . SER A 1 309 ? 13.054 -14.283 26.259 1.00 62.97 309 SER A C 1
ATOM 2418 O O . SER A 1 309 ? 13.877 -15.111 25.872 1.00 62.97 309 SER A O 1
ATOM 2420 N N . GLU A 1 310 ? 12.768 -14.155 27.555 1.00 64.50 310 GLU A N 1
ATOM 2421 C CA . GLU A 1 310 ? 13.300 -15.037 28.605 1.00 64.50 310 GLU A CA 1
ATOM 2422 C C . GLU A 1 310 ? 12.724 -16.450 28.524 1.00 64.50 310 GLU A C 1
ATOM 2424 O O . GLU A 1 310 ? 13.475 -17.424 28.576 1.00 64.50 310 GLU A O 1
ATOM 2429 N N . ALA A 1 311 ? 11.412 -16.571 28.328 1.00 64.69 311 ALA A N 1
ATOM 2430 C CA . ALA A 1 311 ? 10.744 -17.849 28.132 1.00 64.69 311 ALA A CA 1
ATOM 2431 C C . ALA A 1 311 ? 11.285 -18.586 26.900 1.00 64.69 311 ALA A C 1
ATOM 2433 O O . ALA A 1 311 ? 11.559 -19.780 26.982 1.00 64.69 311 ALA A O 1
ATOM 2434 N N . PHE A 1 312 ? 11.499 -17.874 25.793 1.00 57.97 312 PHE A N 1
ATOM 2435 C CA . PHE A 1 312 ? 12.071 -18.444 24.576 1.00 57.97 312 PHE A CA 1
ATOM 2436 C C . PHE A 1 312 ? 13.512 -18.933 24.779 1.00 57.97 312 PHE A C 1
ATOM 2438 O O . PHE A 1 312 ? 13.837 -20.041 24.365 1.00 57.97 312 PHE A O 1
ATOM 2445 N N . ARG A 1 313 ? 14.366 -18.151 25.460 1.00 58.50 313 ARG A N 1
ATOM 2446 C CA . ARG A 1 313 ? 15.746 -18.564 25.780 1.00 58.50 313 ARG A CA 1
ATOM 2447 C C . ARG A 1 313 ? 15.795 -19.791 26.690 1.00 58.50 313 ARG A C 1
ATOM 2449 O O . ARG A 1 313 ? 16.617 -20.666 26.456 1.00 58.50 313 ARG A O 1
ATOM 2456 N N . GLY A 1 314 ? 14.904 -19.873 27.680 1.00 58.06 314 GLY A N 1
ATOM 2457 C CA . GLY A 1 314 ? 14.799 -21.047 28.551 1.00 58.06 314 GLY A CA 1
ATOM 2458 C C . GLY A 1 314 ? 14.415 -22.321 27.793 1.00 58.06 314 GLY A C 1
ATOM 2459 O O . GLY A 1 314 ? 14.963 -23.373 28.069 1.00 58.06 314 GLY A O 1
ATOM 2460 N N . LEU A 1 315 ? 13.546 -22.215 26.783 1.00 55.84 315 LEU A N 1
ATOM 2461 C CA . LEU A 1 315 ? 13.124 -23.351 25.951 1.00 55.84 315 LEU A CA 1
ATOM 2462 C C . LEU A 1 315 ? 14.182 -23.825 24.934 1.00 55.84 315 LEU A C 1
ATOM 2464 O O . LEU A 1 315 ? 13.993 -24.875 24.333 1.00 55.84 315 LEU A O 1
ATOM 2468 N N . GLN A 1 316 ? 15.249 -23.053 24.696 1.00 47.84 316 GLN A N 1
ATOM 2469 C CA . GLN A 1 316 ? 16.381 -23.460 23.846 1.00 47.84 316 GLN A CA 1
ATOM 2470 C C . GLN A 1 316 ? 17.568 -24.024 24.645 1.00 47.84 316 GLN A C 1
ATOM 2472 O O . GLN A 1 316 ? 18.532 -24.487 24.038 1.00 47.84 316 GLN A O 1
ATOM 2477 N N . GLY A 1 317 ? 17.529 -23.924 25.978 1.00 44.69 317 GLY A N 1
ATOM 2478 C CA . GLY A 1 317 ? 18.597 -24.364 26.880 1.00 44.69 317 GLY A CA 1
ATOM 2479 C C . GLY A 1 317 ? 18.372 -25.731 27.537 1.00 44.69 317 GLY A C 1
ATOM 2480 O O . GLY A 1 317 ? 19.282 -26.195 28.220 1.00 44.69 317 GLY A O 1
ATOM 2481 N N . ASP A 1 318 ? 17.207 -26.344 27.313 1.00 36.84 318 ASP A N 1
ATOM 2482 C CA . ASP A 1 318 ? 16.810 -27.695 27.749 1.00 36.84 318 ASP A CA 1
ATOM 2483 C C . ASP A 1 318 ? 16.714 -28.644 26.538 1.00 36.84 318 ASP A C 1
ATOM 2485 O O . ASP A 1 318 ? 16.947 -29.863 26.714 1.00 36.84 318 ASP A O 1
#